Protein AF-A0A0U1D246-F1 (afdb_monomer_lite)

Structure (mmCIF, N/CA/C/O backbone):
data_AF-A0A0U1D246-F1
#
_entry.id   AF-A0A0U1D246-F1
#
loop_
_atom_site.group_PDB
_atom_site.id
_atom_site.type_symbol
_atom_site.label_atom_id
_atom_site.label_alt_id
_atom_site.label_comp_id
_atom_site.label_asym_id
_atom_site.label_entity_id
_atom_site.label_seq_id
_atom_site.pdbx_PDB_ins_code
_atom_site.Cartn_x
_atom_site.Cartn_y
_atom_site.Cartn_z
_atom_site.occupancy
_atom_site.B_iso_or_equiv
_atom_site.auth_seq_id
_atom_site.auth_comp_id
_atom_site.auth_asym_id
_atom_site.auth_atom_id
_atom_site.pdbx_PDB_model_num
ATOM 1 N N . MET A 1 1 ? -5.161 0.031 -25.376 1.00 47.56 1 MET A N 1
ATOM 2 C CA . MET A 1 1 ? -4.383 0.228 -24.133 1.00 47.56 1 MET A CA 1
ATOM 3 C C . MET A 1 1 ? -3.030 -0.434 -24.328 1.00 47.56 1 MET A C 1
ATOM 5 O O . MET A 1 1 ? -3.012 -1.456 -25.009 1.00 47.56 1 MET A O 1
ATOM 9 N N . PRO A 1 2 ? -1.916 0.142 -23.844 1.00 60.53 2 PRO A N 1
ATOM 10 C CA . PRO A 1 2 ? -0.628 -0.540 -23.912 1.00 60.53 2 PRO A CA 1
ATOM 11 C C . PRO A 1 2 ? -0.740 -1.903 -23.220 1.00 60.53 2 PRO A C 1
ATOM 13 O O . PRO A 1 2 ? -1.407 -2.027 -22.194 1.00 60.53 2 PRO A O 1
ATOM 16 N N . HIS A 1 3 ? -0.141 -2.925 -23.823 1.00 80.56 3 HIS A N 1
ATOM 17 C CA . HIS A 1 3 ? -0.066 -4.253 -23.231 1.00 80.56 3 HIS A CA 1
ATOM 18 C C . HIS A 1 3 ? 0.814 -4.174 -21.977 1.00 80.56 3 HIS A C 1
ATOM 20 O O . HIS A 1 3 ? 1.979 -3.790 -22.074 1.00 80.56 3 HIS A O 1
ATOM 26 N N . LEU A 1 4 ? 0.250 -4.492 -20.812 1.00 92.19 4 LEU A N 1
ATOM 27 C CA . LEU A 1 4 ? 0.991 -4.552 -19.554 1.00 92.19 4 LEU A CA 1
ATOM 28 C C . LEU A 1 4 ? 1.537 -5.967 -19.365 1.00 92.19 4 LEU A C 1
ATOM 30 O O . LEU A 1 4 ? 0.790 -6.940 -19.426 1.00 92.19 4 LEU A O 1
ATOM 34 N N . ASP A 1 5 ? 2.845 -6.065 -19.155 1.00 94.69 5 ASP A N 1
ATOM 35 C CA . ASP A 1 5 ? 3.538 -7.286 -18.764 1.00 94.69 5 ASP A CA 1
ATOM 36 C C . ASP A 1 5 ? 4.583 -6.986 -17.677 1.00 94.69 5 ASP A C 1
ATOM 38 O O . ASP A 1 5 ? 4.976 -5.836 -17.448 1.00 94.69 5 ASP A O 1
ATOM 42 N N . ALA A 1 6 ? 5.041 -8.029 -16.983 1.00 95.44 6 ALA A N 1
ATOM 43 C CA . ALA A 1 6 ? 5.970 -7.865 -15.871 1.00 95.44 6 ALA A CA 1
ATOM 44 C C . ALA A 1 6 ? 7.301 -7.215 -16.308 1.00 95.44 6 ALA A C 1
ATOM 46 O O . ALA A 1 6 ? 7.728 -6.267 -15.643 1.00 95.44 6 ALA A O 1
ATOM 47 N N . PRO A 1 7 ? 7.939 -7.618 -17.430 1.00 96.06 7 PRO A N 1
ATOM 48 C CA . PRO A 1 7 ? 9.158 -6.966 -17.904 1.00 96.06 7 PRO A CA 1
ATOM 49 C C . PRO A 1 7 ? 8.996 -5.464 -18.165 1.00 96.06 7 PRO A C 1
ATOM 51 O O . PRO A 1 7 ? 9.895 -4.696 -17.813 1.00 96.06 7 PRO A O 1
ATOM 54 N N . THR A 1 8 ? 7.869 -5.020 -18.735 1.00 96.62 8 THR A N 1
ATOM 55 C CA . THR A 1 8 ? 7.620 -3.593 -18.991 1.00 96.62 8 THR A CA 1
ATOM 56 C C . THR A 1 8 ? 7.448 -2.820 -17.690 1.00 96.62 8 THR A C 1
ATOM 58 O O . THR A 1 8 ? 8.070 -1.772 -17.532 1.00 96.62 8 THR A O 1
ATOM 61 N N . VAL A 1 9 ? 6.680 -3.342 -16.727 1.00 97.25 9 VAL A N 1
ATOM 62 C CA . VAL A 1 9 ? 6.491 -2.692 -15.415 1.00 97.25 9 VAL A CA 1
ATOM 63 C C . VAL A 1 9 ? 7.823 -2.564 -14.666 1.00 97.25 9 VAL A C 1
ATOM 65 O O . VAL A 1 9 ? 8.169 -1.479 -14.190 1.00 97.25 9 VAL A O 1
ATOM 68 N N . ILE A 1 10 ? 8.614 -3.643 -14.627 1.00 97.81 10 ILE A N 1
ATOM 69 C CA . ILE A 1 10 ? 9.949 -3.651 -14.011 1.00 97.81 10 ILE A CA 1
ATOM 70 C C . ILE A 1 10 ? 10.859 -2.634 -14.697 1.00 97.81 10 ILE A C 1
ATOM 72 O O . ILE A 1 10 ? 11.522 -1.851 -14.018 1.00 97.81 10 ILE A O 1
ATOM 76 N N . ARG A 1 11 ? 10.886 -2.614 -16.036 1.00 97.75 11 ARG A N 1
ATOM 77 C CA . ARG A 1 11 ? 11.708 -1.677 -16.809 1.00 97.75 11 ARG A CA 1
ATOM 78 C C . ARG A 1 11 ? 11.348 -0.228 -16.503 1.00 97.75 11 ARG A C 1
ATOM 80 O O . ARG A 1 11 ? 12.252 0.555 -16.225 1.00 97.75 11 ARG A O 1
ATOM 87 N N . THR A 1 12 ? 10.061 0.111 -16.505 1.00 97.12 12 THR A N 1
ATOM 88 C CA . THR A 1 12 ? 9.581 1.460 -16.180 1.00 97.12 12 THR A CA 1
ATOM 89 C C . THR A 1 12 ? 10.110 1.907 -14.824 1.00 97.12 12 THR A C 1
ATOM 91 O O . THR A 1 12 ? 10.714 2.977 -14.719 1.00 97.12 12 THR A O 1
ATOM 94 N N . LYS A 1 13 ? 9.966 1.064 -13.793 1.00 97.81 13 LYS A N 1
ATOM 95 C CA . LYS A 1 13 ? 10.425 1.440 -12.458 1.00 97.81 13 LYS A CA 1
ATOM 96 C C . LYS A 1 13 ? 11.945 1.486 -12.351 1.00 97.81 13 LYS A C 1
ATOM 98 O O . LYS A 1 13 ? 12.482 2.421 -11.767 1.00 97.81 13 LYS A O 1
ATOM 103 N N . ARG A 1 14 ? 12.647 0.525 -12.957 1.00 97.88 14 ARG A N 1
ATOM 104 C CA . ARG A 1 14 ? 14.118 0.467 -13.016 1.00 97.88 14 ARG A CA 1
ATOM 105 C C . ARG A 1 14 ? 14.711 1.725 -13.647 1.00 97.88 14 ARG A C 1
ATOM 107 O O . ARG A 1 14 ? 15.712 2.238 -13.148 1.00 97.88 14 ARG A O 1
ATOM 114 N N . ASP A 1 15 ? 14.084 2.229 -14.705 1.00 97.81 15 ASP A N 1
ATOM 115 C CA . ASP A 1 15 ? 14.527 3.422 -15.431 1.00 97.81 15 ASP A CA 1
ATOM 116 C C . ASP A 1 15 ? 14.164 4.726 -14.673 1.00 97.81 15 ASP A C 1
ATOM 118 O O . ASP A 1 15 ? 14.541 5.817 -15.092 1.00 97.81 15 ASP A O 1
ATOM 122 N N . GLY A 1 16 ? 13.512 4.622 -13.505 1.00 96.50 16 GLY A N 1
ATOM 123 C CA . GLY A 1 16 ? 13.196 5.739 -12.607 1.00 96.50 16 GLY A CA 1
ATOM 124 C C . GLY A 1 16 ? 11.875 6.443 -12.914 1.00 96.50 16 GLY A C 1
ATOM 125 O O . GLY A 1 16 ? 11.594 7.482 -12.320 1.00 96.50 16 GLY A O 1
ATOM 126 N N . ALA A 1 17 ? 11.065 5.898 -13.822 1.00 97.38 17 ALA A N 1
ATOM 127 C CA . ALA A 1 17 ? 9.758 6.449 -14.142 1.00 97.38 17 ALA A CA 1
ATOM 128 C C . ALA A 1 17 ? 8.698 6.057 -13.097 1.00 97.38 17 ALA A C 1
ATOM 130 O O . ALA A 1 17 ? 8.823 5.063 -12.373 1.00 97.38 17 ALA A O 1
ATOM 131 N N . VAL A 1 18 ? 7.642 6.868 -13.033 1.00 97.06 18 VAL A N 1
ATOM 132 C CA . VAL A 1 18 ? 6.475 6.655 -12.170 1.00 97.06 18 VAL A CA 1
ATOM 133 C C . VAL A 1 18 ? 5.598 5.555 -12.767 1.00 97.06 18 VAL A C 1
ATOM 135 O O . VAL A 1 18 ? 5.302 5.576 -13.964 1.00 97.06 18 VAL A O 1
ATOM 138 N N . LEU A 1 19 ? 5.169 4.602 -11.942 1.00 97.31 19 LEU A N 1
ATOM 139 C CA . LEU A 1 19 ? 4.200 3.589 -12.345 1.00 97.31 19 LEU A CA 1
ATOM 140 C C . LEU A 1 19 ? 2.801 4.204 -12.438 1.00 97.31 19 LEU A C 1
ATOM 142 O O . LEU A 1 19 ? 2.342 4.874 -11.518 1.00 97.31 19 LEU A O 1
ATOM 146 N N . SER A 1 20 ? 2.109 3.952 -13.548 1.00 96.94 20 SER A N 1
ATOM 147 C CA . SER A 1 20 ? 0.697 4.316 -13.688 1.00 96.94 20 SER A CA 1
ATOM 148 C C . SER A 1 20 ? -0.191 3.437 -12.808 1.00 96.94 20 SER A C 1
ATOM 150 O O . SER A 1 20 ? 0.116 2.256 -12.643 1.00 96.94 20 SER A O 1
ATOM 152 N N . ASP A 1 21 ? -1.349 3.947 -12.391 1.00 97.38 21 ASP A N 1
ATOM 153 C CA . ASP A 1 21 ? -2.323 3.191 -11.592 1.00 97.38 21 ASP A CA 1
ATOM 154 C C . ASP A 1 21 ? -2.688 1.836 -12.213 1.00 97.38 21 ASP A C 1
ATOM 156 O O . ASP A 1 21 ? -2.630 0.813 -11.540 1.00 97.38 21 ASP A O 1
ATOM 160 N N . ALA A 1 22 ? -2.926 1.799 -13.528 1.00 96.88 22 ALA A N 1
ATOM 161 C CA . ALA A 1 22 ? -3.226 0.559 -14.247 1.00 96.88 22 ALA A CA 1
ATOM 162 C C . ALA A 1 22 ? -2.084 -0.475 -14.188 1.00 96.88 22 ALA A C 1
ATOM 164 O O . ALA A 1 22 ? -2.341 -1.674 -14.184 1.00 96.88 22 ALA A O 1
ATOM 165 N N . ALA A 1 23 ? -0.826 -0.025 -14.137 1.00 97.19 23 ALA A N 1
ATOM 166 C CA . ALA A 1 23 ? 0.336 -0.908 -14.027 1.00 97.19 23 ALA A CA 1
ATOM 167 C C . ALA A 1 23 ? 0.470 -1.488 -12.614 1.00 97.19 23 ALA A C 1
ATOM 169 O O . ALA A 1 23 ? 0.821 -2.656 -12.467 1.00 97.19 23 ALA A O 1
ATOM 170 N N . ILE A 1 24 ? 0.169 -0.676 -11.595 1.00 97.88 24 ILE A N 1
ATOM 171 C CA . ILE A 1 24 ? 0.130 -1.103 -10.192 1.00 97.88 24 ILE A CA 1
ATOM 172 C C . ILE A 1 24 ? -0.985 -2.134 -9.994 1.00 97.88 24 ILE A C 1
ATOM 174 O O . ILE A 1 24 ? -0.738 -3.207 -9.452 1.00 97.88 24 ILE A O 1
ATOM 178 N N . ASP A 1 25 ? -2.183 -1.846 -10.495 1.00 97.31 25 ASP A N 1
ATOM 179 C CA . ASP A 1 25 ? -3.325 -2.754 -10.387 1.00 97.31 25 ASP A CA 1
ATOM 180 C C . ASP A 1 25 ? -3.041 -4.081 -11.077 1.00 97.31 25 ASP A C 1
ATOM 182 O O . ASP A 1 25 ? -3.219 -5.140 -10.482 1.00 97.31 25 ASP A O 1
ATOM 186 N N . TRP A 1 26 ? -2.517 -4.017 -12.302 1.00 97.19 26 TRP A N 1
ATOM 187 C CA . TRP A 1 26 ? -2.172 -5.200 -13.077 1.00 97.19 26 TRP A CA 1
ATOM 188 C C . TRP A 1 26 ? -1.112 -6.067 -12.390 1.00 97.19 26 TRP A C 1
ATOM 190 O O . TRP A 1 26 ? -1.248 -7.288 -12.383 1.00 97.19 26 TRP A O 1
ATOM 200 N N . VAL A 1 27 ? -0.056 -5.474 -11.814 1.00 97.69 27 VAL A N 1
ATOM 201 C CA . VAL A 1 27 ? 1.023 -6.271 -11.209 1.00 97.69 27 VAL A CA 1
ATOM 202 C C . VAL A 1 27 ? 0.604 -6.892 -9.882 1.00 97.69 27 VAL A C 1
ATOM 204 O O . VAL A 1 27 ? 0.946 -8.045 -9.633 1.00 97.69 27 VAL A O 1
ATOM 207 N N . ILE A 1 28 ? -0.164 -6.173 -9.055 1.00 97.75 28 ILE A N 1
ATOM 208 C CA . ILE A 1 28 ? -0.668 -6.706 -7.784 1.00 97.75 28 ILE A CA 1
ATOM 209 C C . ILE A 1 28 ? -1.661 -7.835 -8.043 1.00 97.75 28 ILE A C 1
ATOM 211 O O . ILE A 1 28 ? -1.473 -8.930 -7.521 1.00 97.75 28 ILE A O 1
ATOM 215 N N . ASP A 1 29 ? -2.654 -7.608 -8.904 1.00 96.50 29 ASP A N 1
ATOM 216 C CA . ASP A 1 29 ? -3.617 -8.631 -9.316 1.00 96.50 29 ASP A CA 1
ATOM 217 C C . ASP A 1 29 ? -2.926 -9.829 -9.989 1.00 96.50 29 ASP A C 1
ATOM 219 O O . ASP A 1 29 ? -3.227 -10.989 -9.704 1.00 96.50 29 ASP A O 1
ATOM 223 N N . GLY A 1 30 ? -1.955 -9.568 -10.865 1.00 96.12 30 GLY A N 1
ATOM 224 C CA . GLY A 1 30 ? -1.172 -10.606 -11.519 1.00 96.12 30 GLY A CA 1
ATOM 225 C C . GLY A 1 30 ? -0.371 -11.451 -10.530 1.00 96.12 30 GLY A C 1
ATOM 226 O O . GLY A 1 30 ? -0.320 -12.670 -10.681 1.00 96.12 30 GLY A O 1
ATOM 227 N N . TYR A 1 31 ? 0.219 -10.837 -9.507 1.00 97.31 31 TYR A N 1
ATOM 228 C CA . TYR A 1 31 ? 0.990 -11.546 -8.490 1.00 97.31 31 TYR A CA 1
ATOM 229 C C . TYR A 1 31 ? 0.096 -12.366 -7.553 1.00 97.31 31 TYR A C 1
ATOM 231 O O . TYR A 1 31 ? 0.363 -13.546 -7.339 1.00 97.31 31 TYR A O 1
ATOM 239 N N . THR A 1 32 ? -1.016 -11.807 -7.064 1.00 96.38 32 THR A N 1
ATOM 240 C CA . THR A 1 32 ? -1.925 -12.536 -6.158 1.00 96.38 32 THR A CA 1
ATOM 241 C C . THR A 1 32 ? -2.629 -13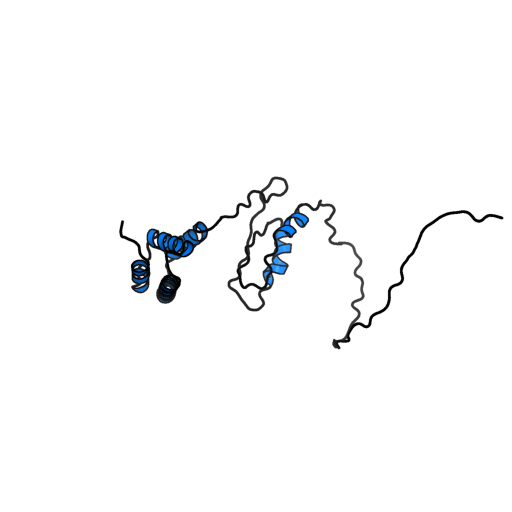.719 -6.820 1.00 96.38 32 THR A C 1
ATOM 243 O O . THR A 1 32 ? -2.986 -14.675 -6.136 1.00 96.38 32 THR A O 1
ATOM 246 N N . HIS A 1 33 ? -2.771 -13.705 -8.148 1.00 95.38 33 HIS A N 1
ATOM 247 C CA . HIS A 1 33 ? -3.326 -14.816 -8.926 1.00 95.38 33 HIS A CA 1
ATOM 248 C C . HIS A 1 33 ? -2.264 -15.709 -9.594 1.00 95.38 33 HIS A C 1
ATOM 250 O O . HIS A 1 33 ? -2.608 -16.516 -10.460 1.00 95.38 33 HIS A O 1
ATOM 256 N N . GLY A 1 34 ? -0.980 -15.563 -9.247 1.00 94.31 34 GLY A N 1
ATOM 257 C CA . GLY A 1 34 ? 0.104 -16.421 -9.747 1.00 94.31 34 GLY A CA 1
ATOM 258 C C . GLY A 1 34 ? 0.453 -16.253 -11.234 1.00 94.31 34 GLY A C 1
ATOM 259 O O . GLY A 1 34 ? 1.077 -17.134 -11.820 1.00 94.31 34 GLY A O 1
ATOM 260 N N . ARG A 1 35 ? 0.049 -15.146 -11.871 1.00 95.50 35 ARG A N 1
ATOM 261 C CA . ARG A 1 35 ? 0.430 -14.792 -13.255 1.00 95.50 35 ARG A CA 1
ATOM 262 C C . ARG A 1 35 ? 1.792 -14.101 -13.338 1.00 95.50 35 ARG A C 1
ATOM 264 O O . ARG A 1 35 ? 2.436 -14.161 -14.382 1.00 95.50 35 ARG A O 1
ATOM 271 N N . VAL A 1 36 ? 2.210 -13.428 -12.268 1.00 96.62 36 VAL A N 1
ATOM 272 C CA . VAL A 1 36 ? 3.543 -12.825 -12.129 1.00 96.62 36 VAL A CA 1
ATOM 273 C C . VAL A 1 36 ? 4.381 -13.745 -11.253 1.00 96.62 36 VAL A C 1
ATOM 275 O O . VAL A 1 36 ? 3.959 -14.088 -10.154 1.00 96.62 36 VAL A O 1
ATOM 278 N N . ALA A 1 37 ? 5.552 -14.149 -11.743 1.00 96.94 37 ALA A N 1
ATOM 279 C CA . ALA A 1 37 ? 6.437 -15.054 -11.015 1.00 96.94 37 ALA A CA 1
ATOM 280 C C . ALA A 1 37 ? 7.174 -14.342 -9.864 1.00 96.94 37 ALA A C 1
ATOM 282 O O . ALA A 1 37 ? 7.428 -13.133 -9.932 1.00 96.94 37 ALA A O 1
ATOM 283 N N . ASP A 1 38 ? 7.579 -15.095 -8.839 1.00 97.38 38 ASP A N 1
ATOM 284 C CA . ASP A 1 38 ? 8.270 -14.568 -7.654 1.00 97.38 38 ASP A CA 1
ATOM 285 C C . ASP A 1 38 ? 9.566 -13.830 -8.018 1.00 97.38 38 ASP A C 1
ATOM 287 O O . ASP A 1 38 ? 9.892 -12.795 -7.431 1.00 97.38 38 ASP A O 1
ATOM 291 N N . GLU A 1 39 ? 10.292 -14.302 -9.035 1.00 97.75 39 GLU A N 1
ATOM 292 C CA . GLU A 1 39 ? 11.523 -13.671 -9.515 1.00 97.75 39 GLU A CA 1
ATOM 293 C C . GLU A 1 39 ? 11.243 -12.305 -10.155 1.00 97.75 39 GLU A C 1
ATOM 295 O O . GLU A 1 39 ? 12.007 -11.354 -9.974 1.00 97.75 39 GLU A O 1
ATOM 300 N N . GLN A 1 40 ? 10.125 -12.182 -10.876 1.00 97.88 40 GLN A N 1
ATOM 301 C CA . GLN A 1 40 ? 9.702 -10.926 -11.496 1.00 97.88 40 GLN A CA 1
ATOM 302 C C . GLN A 1 40 ? 9.248 -9.921 -10.438 1.00 97.88 40 GLN A C 1
ATOM 304 O O . GLN A 1 40 ? 9.648 -8.755 -10.482 1.00 97.88 40 GLN A O 1
ATOM 309 N N . MET A 1 41 ? 8.469 -10.376 -9.454 1.00 97.88 41 MET A N 1
ATOM 310 C CA . MET A 1 41 ? 8.048 -9.528 -8.343 1.00 97.88 41 MET A CA 1
ATOM 311 C C . MET A 1 41 ? 9.253 -9.067 -7.513 1.00 97.88 41 MET A C 1
ATOM 313 O O . MET A 1 41 ? 9.376 -7.885 -7.196 1.00 97.88 41 MET A O 1
ATOM 317 N N . SER A 1 42 ? 10.208 -9.961 -7.249 1.00 97.94 42 SER A N 1
ATOM 318 C CA . SER A 1 42 ? 11.461 -9.632 -6.559 1.00 97.94 42 SER A CA 1
ATOM 319 C C . SER A 1 42 ? 12.282 -8.587 -7.322 1.00 97.94 42 SER A C 1
ATOM 321 O O . SER A 1 42 ? 12.792 -7.636 -6.724 1.00 97.94 42 SER A O 1
ATOM 323 N N . ALA A 1 43 ? 12.373 -8.707 -8.651 1.00 98.25 43 ALA A N 1
ATOM 324 C CA . ALA A 1 43 ? 13.049 -7.720 -9.491 1.00 98.25 43 ALA A CA 1
ATOM 325 C C . ALA A 1 43 ? 12.357 -6.344 -9.448 1.00 98.25 43 ALA A C 1
ATOM 327 O O . ALA A 1 43 ? 13.037 -5.317 -9.364 1.00 98.25 43 ALA A O 1
ATOM 328 N N . LEU A 1 44 ? 11.019 -6.308 -9.451 1.00 98.25 44 LEU A N 1
ATOM 329 C CA . LEU A 1 44 ? 10.255 -5.069 -9.294 1.00 98.25 44 LEU A CA 1
ATOM 330 C C . LEU A 1 44 ? 10.496 -4.430 -7.920 1.00 98.25 44 LEU A C 1
ATOM 332 O O . LEU A 1 44 ? 10.757 -3.230 -7.843 1.00 98.25 44 LEU A O 1
ATOM 336 N N . LEU A 1 45 ? 10.457 -5.220 -6.845 1.00 98.25 45 LEU A N 1
ATOM 337 C CA . LEU A 1 45 ? 10.707 -4.738 -5.485 1.00 98.25 45 LEU A CA 1
ATOM 338 C C . LEU A 1 45 ? 12.122 -4.170 -5.333 1.00 98.25 45 LEU A C 1
ATOM 340 O O . LEU A 1 45 ? 12.294 -3.127 -4.706 1.00 98.25 45 LEU A O 1
ATOM 344 N N . MET A 1 46 ? 13.125 -4.788 -5.962 1.00 98.56 46 MET A N 1
ATOM 345 C CA . MET A 1 46 ? 14.482 -4.237 -6.000 1.00 98.56 46 MET A CA 1
ATOM 346 C C . MET A 1 46 ? 14.537 -2.901 -6.760 1.00 98.56 46 MET A C 1
ATOM 348 O O . MET A 1 46 ? 15.179 -1.954 -6.306 1.00 98.56 46 MET A O 1
ATOM 352 N N . ALA A 1 47 ? 13.832 -2.778 -7.889 1.00 98.19 47 ALA A N 1
ATOM 353 C CA . ALA A 1 47 ? 13.736 -1.508 -8.611 1.00 98.19 47 ALA A CA 1
ATOM 354 C C . ALA A 1 47 ? 13.055 -0.413 -7.766 1.00 98.19 47 ALA A C 1
ATOM 356 O O . ALA A 1 47 ? 13.543 0.716 -7.718 1.00 98.19 47 ALA A O 1
ATOM 357 N N . ILE A 1 48 ? 11.976 -0.753 -7.052 1.00 98.19 48 ILE A N 1
ATOM 358 C CA . ILE A 1 48 ? 11.288 0.134 -6.102 1.00 98.19 48 ILE A CA 1
ATOM 359 C C . ILE A 1 48 ? 12.221 0.546 -4.962 1.00 98.19 48 ILE A C 1
ATOM 361 O O . ILE A 1 48 ? 12.270 1.722 -4.619 1.00 98.19 48 ILE A O 1
ATOM 365 N N . PHE A 1 49 ? 12.993 -0.384 -4.403 1.00 98.06 49 PHE A N 1
ATOM 366 C CA . PHE A 1 49 ? 13.954 -0.091 -3.343 1.00 98.06 49 PHE A CA 1
ATOM 367 C C . PHE A 1 49 ? 15.008 0.933 -3.793 1.00 98.06 49 PHE A C 1
ATOM 369 O O . PHE A 1 49 ? 15.294 1.886 -3.074 1.00 98.06 49 PHE A O 1
ATOM 376 N N . LEU A 1 50 ? 15.550 0.773 -5.005 1.00 97.94 50 LEU A N 1
ATOM 377 C CA . LEU A 1 50 ? 16.607 1.644 -5.529 1.00 97.94 50 LEU A CA 1
ATOM 378 C C . LEU A 1 50 ? 16.103 3.005 -6.032 1.00 97.94 50 LEU A C 1
ATOM 380 O O . LEU A 1 50 ? 16.870 3.967 -6.038 1.00 97.94 50 LEU A O 1
ATOM 384 N N . LYS A 1 51 ? 14.855 3.094 -6.509 1.00 98.00 51 LYS A N 1
ATOM 385 C CA . LYS A 1 51 ? 14.292 4.321 -7.108 1.00 98.00 51 LYS A CA 1
ATOM 386 C C . LYS A 1 51 ? 13.261 5.030 -6.231 1.00 98.00 51 LYS A C 1
ATOM 388 O O . LYS A 1 51 ? 12.928 6.179 -6.505 1.00 98.00 51 LYS A O 1
ATOM 393 N N . GLY A 1 52 ? 12.777 4.372 -5.183 1.00 97.12 52 GLY A N 1
ATOM 394 C CA . GLY A 1 52 ? 11.691 4.849 -4.335 1.00 97.12 52 GLY A CA 1
ATOM 395 C C . GLY A 1 52 ? 10.332 4.840 -5.038 1.00 97.12 52 GLY A C 1
ATOM 396 O O . GLY A 1 52 ? 10.202 4.473 -6.205 1.00 97.12 52 GLY A O 1
ATOM 397 N N . MET A 1 53 ? 9.297 5.269 -4.320 1.00 97.56 53 MET A N 1
ATOM 398 C CA . MET A 1 53 ? 7.959 5.525 -4.858 1.00 97.56 53 MET A CA 1
ATOM 399 C C . MET A 1 53 ? 7.456 6.880 -4.376 1.00 97.56 53 MET A C 1
ATOM 401 O O . MET A 1 53 ? 7.718 7.280 -3.242 1.00 97.56 53 MET A O 1
ATOM 405 N N . GLY A 1 54 ? 6.725 7.578 -5.240 1.00 97.06 54 GLY A N 1
ATOM 406 C CA . GLY A 1 54 ? 6.019 8.795 -4.866 1.00 97.06 54 GLY A CA 1
ATOM 407 C C . GLY A 1 54 ? 4.774 8.508 -4.013 1.00 97.06 54 GLY A C 1
ATOM 408 O O . GLY A 1 54 ? 4.270 7.383 -4.006 1.00 97.06 54 GLY A O 1
ATOM 409 N N . PRO A 1 55 ? 4.206 9.525 -3.337 1.00 96.88 55 PRO A N 1
ATOM 410 C CA . PRO A 1 55 ? 3.007 9.359 -2.509 1.00 96.88 55 PRO A CA 1
ATOM 411 C C . PRO A 1 55 ? 1.797 8.790 -3.266 1.00 96.88 55 PRO A C 1
ATOM 413 O O . PRO A 1 55 ? 1.045 7.992 -2.707 1.00 96.88 55 PRO A O 1
ATOM 416 N N . GLY A 1 56 ? 1.623 9.163 -4.541 1.00 97.06 56 GLY A N 1
ATOM 417 C CA . GLY A 1 56 ? 0.557 8.630 -5.398 1.00 97.06 56 GLY A CA 1
ATOM 418 C C . GLY A 1 56 ? 0.724 7.135 -5.675 1.00 97.06 56 GLY A C 1
ATOM 419 O O . GLY A 1 56 ? -0.214 6.370 -5.469 1.00 97.06 56 GLY A O 1
ATOM 420 N N . GLU A 1 57 ? 1.942 6.710 -6.029 1.00 97.81 57 GLU A N 1
ATOM 421 C CA . GLU A 1 57 ? 2.273 5.294 -6.233 1.00 97.81 57 GLU A CA 1
ATOM 422 C C . GLU A 1 57 ? 2.042 4.486 -4.952 1.00 97.81 57 GLU A C 1
ATOM 424 O O . GLU A 1 57 ? 1.389 3.452 -5.000 1.00 97.81 57 GLU A O 1
ATOM 429 N N . ILE A 1 58 ? 2.505 4.979 -3.795 1.00 97.88 58 ILE A N 1
ATOM 430 C CA . ILE A 1 58 ? 2.315 4.313 -2.493 1.00 97.88 58 ILE A CA 1
ATOM 431 C C . ILE A 1 58 ? 0.826 4.165 -2.164 1.00 97.88 58 ILE A C 1
ATOM 433 O O . ILE A 1 58 ? 0.390 3.098 -1.728 1.00 97.88 58 ILE A O 1
ATOM 437 N N . THR A 1 59 ? 0.042 5.223 -2.384 1.00 97.81 59 THR A N 1
ATOM 438 C CA . THR A 1 59 ? -1.401 5.219 -2.108 1.00 97.81 59 THR A CA 1
ATOM 439 C C . THR A 1 59 ? -2.111 4.194 -2.984 1.00 97.81 59 THR A C 1
ATOM 441 O O . THR A 1 59 ? -2.862 3.365 -2.467 1.00 97.81 59 THR A O 1
ATOM 444 N N . ARG A 1 60 ? -1.839 4.197 -4.296 1.00 97.88 60 ARG A N 1
ATOM 445 C CA . ARG A 1 60 ? -2.453 3.244 -5.225 1.00 97.88 60 ARG A CA 1
ATOM 446 C C . ARG A 1 60 ? -1.996 1.814 -4.956 1.00 97.88 60 ARG A C 1
ATOM 448 O O . ARG A 1 60 ? -2.832 0.921 -4.925 1.00 97.88 60 ARG A O 1
ATOM 455 N N . TRP A 1 61 ? -0.709 1.603 -4.693 1.00 98.19 61 TRP A N 1
ATOM 456 C CA . TRP A 1 61 ? -0.149 0.294 -4.351 1.00 98.19 61 TRP A CA 1
ATOM 457 C C . TRP A 1 61 ? -0.815 -0.292 -3.108 1.00 98.19 61 TRP A C 1
ATOM 459 O O . TRP A 1 61 ? -1.249 -1.441 -3.113 1.00 98.19 61 TRP A O 1
ATOM 469 N N . THR A 1 62 ? -0.972 0.522 -2.064 1.00 97.06 62 THR A N 1
ATOM 470 C CA . THR A 1 62 ? -1.653 0.110 -0.831 1.00 97.06 62 THR A CA 1
ATOM 471 C C . THR A 1 62 ? -3.122 -0.221 -1.092 1.00 97.06 62 THR A C 1
ATOM 473 O O . THR A 1 62 ? -3.609 -1.240 -0.612 1.00 97.06 62 THR A O 1
ATOM 476 N N . ALA A 1 63 ? -3.825 0.599 -1.880 1.00 97.12 63 ALA A N 1
ATOM 477 C CA . ALA A 1 63 ? -5.214 0.332 -2.249 1.00 97.12 63 ALA A CA 1
ATOM 478 C C . ALA A 1 63 ? -5.356 -0.984 -3.033 1.00 97.12 63 ALA A C 1
ATOM 480 O O . ALA A 1 63 ? -6.186 -1.811 -2.674 1.00 97.12 63 ALA A O 1
ATOM 481 N N . ALA A 1 64 ? -4.498 -1.223 -4.028 1.00 97.31 64 ALA A N 1
ATOM 482 C CA . ALA A 1 64 ? -4.493 -2.463 -4.801 1.00 97.31 64 ALA A CA 1
ATOM 483 C C . ALA A 1 64 ? -4.229 -3.698 -3.918 1.00 97.31 64 ALA A C 1
ATOM 485 O O . ALA A 1 64 ? -4.884 -4.725 -4.081 1.00 97.31 64 ALA A O 1
ATOM 486 N N . MET A 1 65 ? -3.324 -3.598 -2.936 1.00 95.94 65 MET A N 1
ATOM 487 C CA . MET A 1 65 ? -3.102 -4.664 -1.950 1.00 95.94 65 MET A CA 1
ATOM 488 C C . MET A 1 65 ? -4.349 -4.933 -1.098 1.00 95.94 65 MET A C 1
ATOM 490 O O . MET A 1 65 ? -4.709 -6.094 -0.917 1.00 95.94 65 MET A O 1
ATOM 494 N N . VAL A 1 66 ? -5.026 -3.889 -0.605 1.00 93.88 66 VAL A N 1
ATOM 495 C CA . VAL A 1 66 ? -6.290 -4.030 0.144 1.00 93.88 66 VAL A CA 1
ATOM 496 C C . VAL A 1 66 ? -7.386 -4.668 -0.716 1.00 93.88 66 VAL A C 1
ATOM 498 O O . VAL A 1 66 ? -8.152 -5.487 -0.214 1.00 93.88 66 VAL A O 1
ATOM 501 N N . ASP A 1 67 ? -7.457 -4.312 -1.997 1.00 94.00 67 ASP A N 1
ATOM 502 C CA . ASP A 1 67 ? -8.476 -4.797 -2.938 1.00 94.00 67 ASP A CA 1
ATOM 503 C C . ASP A 1 67 ? -8.226 -6.236 -3.408 1.00 94.00 67 ASP A C 1
ATOM 505 O O . ASP A 1 67 ? -9.147 -6.901 -3.876 1.00 94.00 67 ASP A O 1
ATOM 509 N N . SER A 1 68 ? -6.995 -6.730 -3.269 1.00 93.00 68 SER A N 1
ATOM 510 C CA . SER A 1 68 ? -6.606 -8.079 -3.695 1.00 93.00 68 SER A CA 1
ATOM 511 C C . SER A 1 68 ? -7.101 -9.211 -2.786 1.00 93.00 68 SER A C 1
ATOM 513 O O . SER A 1 68 ? -6.953 -10.381 -3.138 1.00 93.00 68 SER A O 1
ATOM 515 N N . GLY A 1 69 ? -7.669 -8.883 -1.622 1.00 89.19 69 GLY A N 1
ATOM 516 C CA . GLY A 1 69 ? -8.139 -9.849 -0.633 1.00 89.19 69 GLY A CA 1
ATOM 517 C C . GLY A 1 69 ? -9.554 -9.566 -0.130 1.00 89.19 69 GLY A C 1
ATOM 518 O O . GLY A 1 69 ? -10.254 -8.670 -0.599 1.00 89.19 69 GLY A O 1
ATOM 519 N N . GLU A 1 70 ? -9.984 -10.351 0.856 1.00 88.69 70 GLU A N 1
ATOM 520 C CA . GLU A 1 70 ? -11.266 -10.140 1.527 1.00 88.69 70 GLU A CA 1
ATOM 521 C C . GLU A 1 70 ? -11.190 -8.955 2.498 1.00 88.69 70 GLU A C 1
ATOM 523 O O . GLU A 1 70 ? -10.192 -8.749 3.195 1.00 88.69 70 GLU A O 1
ATOM 528 N N . ARG A 1 71 ? -12.277 -8.184 2.574 1.00 88.31 71 ARG A N 1
ATOM 529 C CA . ARG A 1 71 ? -12.430 -7.099 3.543 1.00 88.31 71 ARG A CA 1
ATOM 530 C C . ARG A 1 71 ? -13.314 -7.559 4.690 1.00 88.31 71 ARG A C 1
ATOM 532 O O . ARG A 1 71 ? -14.452 -7.961 4.472 1.00 88.31 71 ARG A O 1
ATOM 539 N N . PHE A 1 72 ? -12.805 -7.436 5.909 1.00 86.69 72 PHE A N 1
ATOM 540 C CA . PHE A 1 72 ? -13.605 -7.693 7.099 1.00 86.69 72 PHE A CA 1
ATOM 541 C C . PHE A 1 72 ? -14.652 -6.594 7.300 1.00 86.69 72 PHE A C 1
ATOM 543 O O . PHE A 1 72 ? -14.331 -5.404 7.280 1.00 86.69 72 PHE A O 1
ATOM 550 N N . ASP A 1 73 ? -15.896 -7.009 7.526 1.00 86.38 73 ASP A N 1
ATOM 551 C CA . ASP A 1 73 ? -16.983 -6.144 7.971 1.00 86.38 73 ASP A CA 1
ATOM 552 C C . ASP A 1 73 ? -17.144 -6.279 9.492 1.00 86.38 73 ASP A C 1
ATOM 554 O O . ASP A 1 73 ? -17.273 -7.381 10.019 1.00 86.38 73 ASP A O 1
ATOM 558 N N . PHE A 1 74 ? -17.113 -5.145 10.189 1.00 88.19 74 PHE A N 1
ATOM 559 C CA . PHE A 1 74 ? -17.234 -5.049 11.646 1.00 88.19 74 PHE A CA 1
ATOM 560 C C . PHE A 1 74 ? -18.472 -4.249 12.075 1.00 88.19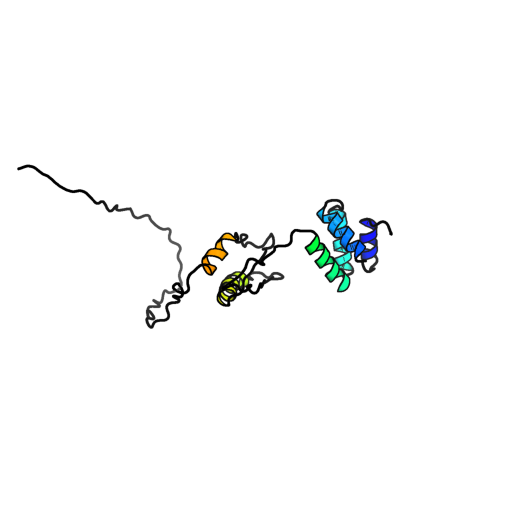 74 PHE A C 1
ATOM 562 O O . PHE A 1 74 ? -18.536 -3.730 13.192 1.00 88.19 74 PHE A O 1
ATOM 569 N N . THR A 1 75 ? -19.454 -4.083 11.186 1.00 87.69 75 THR A N 1
ATOM 570 C CA . THR A 1 75 ? -20.695 -3.337 11.465 1.00 87.69 75 THR A CA 1
ATOM 571 C C . THR A 1 75 ? -21.537 -3.941 12.596 1.00 87.69 75 THR A C 1
ATOM 573 O O . THR A 1 75 ? -22.340 -3.230 13.219 1.00 87.69 75 THR A O 1
ATOM 576 N N . ASP A 1 76 ? -21.324 -5.223 12.900 1.00 87.25 76 ASP A N 1
ATOM 577 C CA . ASP A 1 76 ? -21.940 -5.977 13.991 1.00 87.25 76 ASP A CA 1
ATOM 578 C C . ASP A 1 76 ? -21.333 -5.665 15.373 1.00 87.25 76 ASP A C 1
ATOM 580 O O . ASP A 1 76 ? -21.973 -5.914 16.399 1.00 87.25 76 ASP A O 1
ATOM 584 N N . LEU A 1 77 ? -20.145 -5.050 15.428 1.00 85.50 77 LEU A N 1
ATOM 585 C CA . LEU A 1 77 ? -19.497 -4.641 16.672 1.00 85.50 77 LEU A CA 1
ATOM 586 C C . LEU A 1 77 ? -20.186 -3.407 17.261 1.00 85.50 77 LEU A C 1
ATOM 588 O O . LEU A 1 77 ? -19.865 -2.254 16.956 1.00 85.50 77 LEU A O 1
ATOM 592 N N . ARG A 1 78 ? -21.161 -3.663 18.135 1.00 87.56 78 ARG A N 1
ATOM 593 C CA . ARG A 1 78 ? -22.015 -2.638 18.741 1.00 87.56 78 ARG A CA 1
ATOM 594 C C . ARG A 1 78 ? -22.150 -2.828 20.246 1.00 87.56 78 ARG A C 1
ATOM 596 O O . ARG A 1 78 ? -22.121 -3.943 20.755 1.00 87.56 78 ARG A O 1
ATOM 603 N N . ARG A 1 79 ? -22.381 -1.725 20.954 1.00 81.88 79 ARG A N 1
ATOM 604 C CA . ARG A 1 79 ? -22.740 -1.695 22.375 1.00 81.88 79 ARG A CA 1
ATOM 605 C C . ARG A 1 79 ? -23.902 -0.735 22.576 1.00 81.88 79 ARG A C 1
ATOM 607 O O . ARG A 1 79 ? -23.859 0.391 22.087 1.00 81.88 79 ARG A O 1
ATOM 614 N N . ASP A 1 80 ? -24.952 -1.197 23.253 1.00 86.62 80 ASP A N 1
ATOM 615 C CA . ASP A 1 80 ? -26.173 -0.417 23.509 1.00 86.62 80 ASP A CA 1
ATOM 616 C C . ASP A 1 80 ? -26.767 0.202 22.225 1.00 86.62 80 ASP A C 1
ATOM 618 O O . ASP A 1 80 ? -27.173 1.363 22.181 1.00 86.62 80 ASP A O 1
ATOM 622 N N . GLY A 1 81 ? -26.747 -0.565 21.128 1.00 86.56 81 GLY A N 1
ATOM 623 C CA . GLY A 1 81 ? -27.243 -0.132 19.819 1.00 86.56 81 GLY A CA 1
ATOM 624 C C . GLY A 1 81 ? -26.321 0.821 19.047 1.00 86.56 81 GLY A C 1
ATOM 625 O O . GLY A 1 81 ? -26.635 1.143 17.900 1.00 86.56 81 GLY A O 1
ATOM 626 N N . LYS A 1 82 ? -25.171 1.234 19.598 1.00 87.25 82 LYS A N 1
ATOM 627 C CA . LYS A 1 82 ? -24.200 2.131 18.945 1.00 87.25 82 LYS A CA 1
ATOM 628 C C . LYS A 1 82 ? -22.984 1.360 18.413 1.00 87.25 82 LYS A C 1
ATOM 630 O O . LYS A 1 82 ? -22.537 0.441 19.098 1.00 87.25 82 LYS A O 1
ATOM 635 N N . PRO A 1 83 ? -22.432 1.712 17.235 1.00 88.69 83 PRO A N 1
ATOM 636 C CA . PRO A 1 83 ? -21.188 1.117 16.750 1.00 88.69 83 PRO A CA 1
ATOM 637 C C . PRO A 1 83 ? -20.038 1.391 17.720 1.00 88.69 83 PRO A C 1
ATOM 639 O O . PRO A 1 83 ? -19.944 2.488 18.277 1.00 88.69 83 PRO A O 1
ATOM 642 N N . LEU A 1 84 ? -19.163 0.409 17.907 1.00 87.75 84 LEU A N 1
ATOM 643 C CA . LEU A 1 84 ? -17.913 0.603 18.633 1.00 87.75 84 LEU A CA 1
ATOM 644 C C . LEU A 1 84 ? -16.902 1.331 17.743 1.00 87.75 84 LEU A C 1
ATOM 646 O O . LEU A 1 84 ? -16.831 1.092 16.539 1.00 87.75 84 LEU A O 1
ATOM 650 N N . ALA A 1 85 ? -16.090 2.201 18.343 1.00 89.31 85 ALA A N 1
ATOM 651 C CA . ALA A 1 85 ? -14.935 2.758 17.649 1.00 89.31 85 ALA A CA 1
ATOM 652 C C . ALA A 1 85 ? -13.939 1.627 17.356 1.00 89.31 85 ALA A C 1
ATOM 654 O O . ALA A 1 85 ? -13.541 0.915 18.278 1.00 89.31 85 ALA A O 1
ATOM 655 N N . LEU A 1 86 ? -13.557 1.458 16.090 1.00 89.75 86 LEU A N 1
ATOM 656 C CA . LEU A 1 86 ? -12.571 0.468 15.663 1.00 89.75 86 LEU A CA 1
ATOM 657 C C . LEU A 1 86 ? -11.188 1.116 15.680 1.00 89.75 86 LEU A C 1
ATOM 659 O O . LEU A 1 86 ? -10.974 2.136 15.027 1.00 89.75 86 LEU A O 1
ATOM 663 N N . VAL A 1 87 ? -10.263 0.544 16.443 1.00 89.69 87 VAL A N 1
ATOM 664 C CA . VAL A 1 87 ? -8.903 1.065 16.608 1.00 89.69 87 VAL A CA 1
ATOM 665 C C . VAL A 1 87 ? -7.927 -0.083 16.422 1.00 89.69 87 VAL A C 1
ATOM 667 O O . VAL A 1 87 ? -8.150 -1.150 16.971 1.00 89.69 87 VAL A O 1
ATOM 670 N N . ASP A 1 88 ? -6.834 0.127 15.699 1.00 88.44 88 ASP A N 1
ATOM 671 C CA . ASP A 1 88 ? -5.754 -0.854 15.587 1.00 88.44 88 ASP A CA 1
ATOM 672 C C . ASP A 1 88 ? -4.413 -0.225 15.977 1.00 88.44 88 ASP A C 1
ATOM 674 O O . ASP A 1 88 ? -4.219 0.989 15.865 1.00 88.44 88 ASP A O 1
ATOM 678 N N . LYS A 1 89 ? -3.483 -1.058 16.452 1.00 85.56 89 LYS A N 1
ATOM 679 C CA . LYS A 1 89 ? -2.097 -0.662 16.699 1.00 85.56 89 LYS A CA 1
ATOM 680 C C . LYS A 1 89 ? -1.173 -1.551 15.893 1.00 85.56 89 LYS A C 1
ATOM 682 O O . LYS A 1 89 ? -1.042 -2.747 16.154 1.00 85.56 89 LYS A O 1
ATOM 687 N N . HIS A 1 90 ? -0.400 -0.907 15.032 1.00 86.12 90 HIS A N 1
ATOM 688 C CA . HIS A 1 90 ? 0.693 -1.536 14.313 1.00 86.12 90 HIS A CA 1
ATOM 689 C C . HIS A 1 90 ? 2.050 -1.083 14.873 1.00 86.12 90 HIS A C 1
ATOM 691 O O . HIS A 1 90 ? 2.207 0.062 15.298 1.00 86.12 90 HIS A O 1
ATOM 697 N N . SER A 1 91 ? 3.030 -1.989 14.911 1.00 84.19 91 SER A N 1
ATOM 698 C CA . SER A 1 91 ? 4.432 -1.654 15.185 1.00 84.19 91 SER A CA 1
ATOM 699 C C . SER A 1 91 ? 5.255 -1.929 13.946 1.00 84.19 91 SER A C 1
ATOM 701 O O . SER A 1 91 ? 5.148 -3.017 13.393 1.00 84.19 91 SER A O 1
ATOM 703 N N . THR A 1 92 ? 6.142 -1.010 13.580 1.00 81.50 92 THR A N 1
ATOM 704 C CA . THR A 1 92 ? 7.147 -1.249 12.534 1.00 81.50 92 THR A CA 1
ATOM 705 C C . THR A 1 92 ? 8.213 -2.265 12.962 1.00 81.50 92 THR A C 1
ATOM 707 O O . THR A 1 92 ? 9.002 -2.705 12.132 1.00 81.50 92 THR A O 1
ATOM 710 N N . GLY A 1 93 ? 8.238 -2.645 14.246 1.00 74.12 93 GLY A N 1
ATOM 711 C CA . GLY A 1 93 ? 9.152 -3.634 14.807 1.00 74.12 93 GLY A CA 1
ATOM 712 C C . GLY A 1 93 ? 10.210 -3.024 15.727 1.00 74.12 93 GLY A C 1
ATOM 713 O O . GLY A 1 93 ? 10.661 -1.895 15.548 1.00 74.12 93 GLY A O 1
ATOM 714 N N . GLY A 1 94 ? 10.594 -3.801 16.739 1.00 79.31 94 GLY A N 1
ATOM 715 C CA . GLY A 1 94 ? 11.610 -3.467 17.733 1.00 79.31 94 GLY A CA 1
ATOM 716 C C . GLY A 1 94 ? 11.713 -4.593 18.760 1.00 79.31 94 GLY A C 1
ATOM 717 O O . GLY A 1 94 ? 10.691 -5.126 19.200 1.00 79.31 94 GLY A O 1
ATOM 718 N N . VAL A 1 95 ? 12.935 -4.997 19.121 1.00 78.38 95 VAL A N 1
ATOM 719 C CA . VAL A 1 95 ? 13.143 -6.095 20.078 1.00 78.38 95 VAL A CA 1
ATOM 720 C C . VAL A 1 95 ? 12.470 -5.738 21.404 1.00 78.38 95 VAL A C 1
ATOM 722 O O . VAL A 1 95 ? 12.830 -4.759 22.050 1.00 78.38 95 VAL A O 1
ATOM 725 N N . GLY A 1 96 ? 11.487 -6.546 21.809 1.00 77.62 96 GLY A N 1
ATOM 726 C CA . GLY A 1 96 ? 10.771 -6.358 23.068 1.00 77.62 96 GLY A CA 1
ATOM 727 C C . GLY A 1 96 ? 9.585 -5.389 23.031 1.00 77.62 96 GLY A C 1
ATOM 728 O O . GLY A 1 96 ? 9.088 -5.058 24.108 1.00 77.62 96 GLY A O 1
ATOM 729 N N . ASP A 1 97 ? 9.083 -4.971 21.860 1.00 79.62 97 ASP A N 1
ATOM 730 C CA . ASP A 1 97 ? 7.811 -4.236 21.786 1.00 79.62 97 ASP A CA 1
ATOM 731 C C . ASP A 1 97 ? 6.638 -5.140 22.198 1.00 79.62 97 ASP A C 1
ATOM 733 O O . ASP A 1 97 ? 6.064 -5.889 21.410 1.00 79.62 97 ASP A O 1
ATOM 737 N N . LYS A 1 98 ? 6.298 -5.069 23.484 1.00 82.75 98 LYS A N 1
ATOM 738 C CA . LYS A 1 98 ? 5.196 -5.809 24.100 1.00 82.75 98 LYS A CA 1
ATOM 739 C C . LYS A 1 98 ? 3.974 -4.929 24.333 1.00 82.75 98 LYS A C 1
ATOM 741 O O . LYS A 1 98 ? 3.080 -5.363 25.051 1.00 82.75 98 LYS A O 1
ATOM 746 N N . ILE A 1 99 ? 3.918 -3.711 23.775 1.00 86.81 99 ILE A N 1
ATOM 747 C CA . ILE A 1 99 ? 2.905 -2.711 24.153 1.00 86.81 99 ILE A CA 1
ATOM 748 C C . ILE A 1 99 ? 1.480 -3.140 23.800 1.00 86.81 99 ILE A C 1
ATOM 750 O O . ILE A 1 99 ? 0.542 -2.747 24.483 1.00 86.81 99 ILE A O 1
ATOM 754 N N . THR A 1 100 ? 1.309 -3.994 22.789 1.00 83.31 100 THR A N 1
ATOM 755 C CA . THR A 1 100 ? -0.006 -4.489 22.368 1.00 83.31 100 THR A CA 1
ATOM 756 C C . THR A 1 100 ? -0.729 -5.227 23.499 1.00 83.31 100 THR A C 1
ATOM 758 O O . THR A 1 100 ? -1.926 -5.029 23.690 1.00 83.31 100 THR A O 1
ATOM 761 N N . ILE A 1 101 ? -0.001 -6.014 24.304 1.00 84.62 101 ILE A N 1
ATOM 762 C CA . ILE A 1 101 ? -0.574 -6.829 25.389 1.00 84.62 101 ILE A CA 1
ATOM 763 C C . ILE A 1 101 ? -1.233 -5.966 26.484 1.00 84.62 101 ILE A C 1
ATOM 765 O O . ILE A 1 101 ? -2.399 -6.210 26.789 1.00 84.62 101 ILE A O 1
ATOM 769 N N . PRO A 1 102 ? -0.557 -4.970 27.095 1.00 89.00 102 PRO A N 1
ATOM 770 C CA . PRO A 1 102 ? -1.192 -4.087 28.067 1.00 89.00 102 PRO A CA 1
ATOM 771 C C . PRO A 1 102 ? -2.135 -3.059 27.425 1.00 89.00 102 PRO A C 1
ATOM 773 O O . PRO A 1 102 ? -3.043 -2.588 28.105 1.00 89.00 102 PRO A O 1
ATOM 776 N N . LEU A 1 103 ? -1.958 -2.705 26.146 1.00 87.19 103 LEU A N 1
ATOM 777 C CA . LEU A 1 103 ? -2.784 -1.691 25.484 1.00 87.19 103 LEU A CA 1
ATOM 778 C C . LEU A 1 103 ? -4.202 -2.190 25.183 1.00 87.19 103 LEU A C 1
ATOM 780 O O . LEU A 1 103 ? -5.161 -1.461 25.431 1.00 87.19 103 LEU A O 1
ATOM 784 N N . LEU A 1 104 ? -4.351 -3.429 24.705 1.00 87.06 104 LEU A N 1
ATOM 785 C CA . LEU A 1 104 ? -5.654 -4.008 24.360 1.00 87.06 104 LEU A CA 1
ATOM 786 C C . LEU A 1 104 ? -6.704 -3.891 25.484 1.00 87.06 104 LEU A C 1
ATOM 788 O O . LEU A 1 104 ? -7.774 -3.338 25.228 1.00 87.06 104 LEU A O 1
ATOM 792 N N . PRO A 1 105 ? -6.445 -4.341 26.732 1.00 86.94 105 PRO A N 1
ATOM 793 C CA . PRO A 1 105 ? -7.441 -4.255 27.798 1.00 86.94 105 PRO A CA 1
ATOM 794 C C . PRO A 1 105 ? -7.764 -2.810 28.193 1.00 86.94 105 PRO A C 1
ATOM 796 O O . PRO A 1 105 ? -8.898 -2.536 28.580 1.00 86.94 105 PRO A O 1
ATOM 799 N N . VAL A 1 106 ? -6.812 -1.878 28.073 1.00 90.06 106 VAL A N 1
ATOM 800 C CA . VAL A 1 106 ? -7.048 -0.452 28.347 1.00 90.06 106 VAL A CA 1
ATOM 801 C C . VAL A 1 106 ? -7.987 0.145 27.298 1.00 90.06 106 VAL A C 1
ATOM 803 O O . VAL A 1 106 ? -8.988 0.759 27.657 1.00 90.06 106 VAL A O 1
ATOM 806 N N . VAL A 1 107 ? -7.721 -0.093 26.011 1.00 88.50 107 VAL A N 1
ATOM 807 C CA . VAL A 1 107 ? -8.563 0.392 24.902 1.00 88.50 107 VAL A CA 1
ATOM 808 C C . VAL A 1 107 ? -9.981 -0.185 24.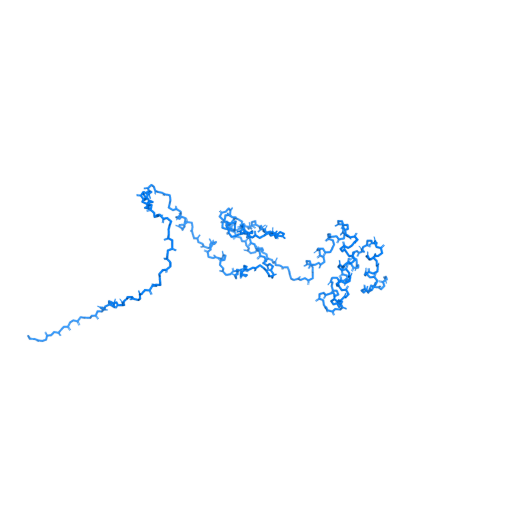990 1.00 88.50 107 VAL A C 1
ATOM 810 O O . VAL A 1 107 ? -10.963 0.548 24.854 1.00 88.50 107 VAL A O 1
ATOM 813 N N . MET A 1 108 ? -10.101 -1.473 25.318 1.00 86.00 108 MET A N 1
ATOM 814 C CA . MET A 1 108 ? -11.394 -2.137 25.516 1.00 86.00 108 MET A CA 1
ATOM 815 C C . MET A 1 108 ? -12.146 -1.596 26.740 1.00 86.00 108 MET A C 1
ATOM 817 O O . MET A 1 108 ? -13.360 -1.394 26.688 1.00 86.00 108 MET A O 1
ATOM 821 N N . ALA A 1 109 ? -11.441 -1.302 27.839 1.00 87.88 109 ALA A N 1
ATOM 822 C CA . ALA A 1 109 ? -12.036 -0.676 29.019 1.00 87.88 109 ALA A CA 1
ATOM 823 C C . ALA A 1 109 ? -12.557 0.744 28.729 1.00 87.88 109 ALA A C 1
ATOM 825 O O . ALA A 1 109 ? -13.557 1.159 29.319 1.00 87.88 109 ALA A O 1
ATOM 826 N N . CYS A 1 110 ? -11.927 1.459 27.792 1.00 88.50 110 CYS A N 1
ATOM 827 C CA . CYS A 1 110 ? -12.394 2.749 27.280 1.00 88.50 110 CYS A CA 1
ATOM 828 C C . CYS A 1 110 ? -13.579 2.637 26.301 1.00 88.50 110 CYS A C 1
ATOM 830 O O . CYS A 1 110 ? -14.145 3.662 25.928 1.00 88.50 110 CYS A O 1
ATOM 832 N N . GLY A 1 111 ? -14.000 1.424 25.924 1.00 85.06 111 GL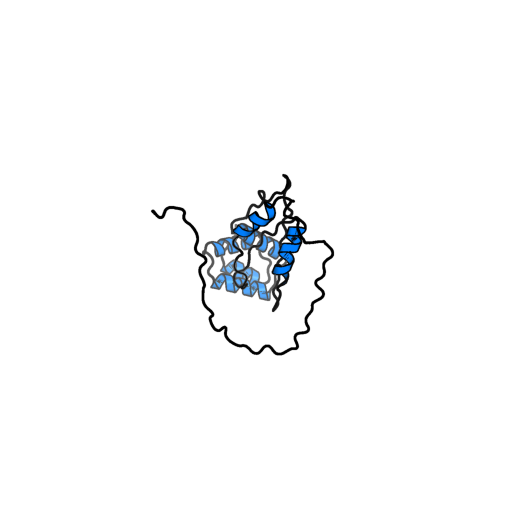Y A N 1
ATOM 833 C CA . GLY A 1 111 ? -15.194 1.190 25.108 1.00 85.06 111 GLY A CA 1
ATOM 834 C C . GLY A 1 111 ? -14.965 1.189 23.595 1.00 85.06 111 GLY A C 1
ATOM 835 O O . GLY A 1 111 ? -15.935 1.325 22.854 1.00 85.06 111 GLY A O 1
ATOM 836 N N . ALA A 1 112 ? -13.724 1.036 23.134 1.00 88.19 112 ALA A N 1
ATOM 837 C CA . ALA A 1 112 ? -13.404 0.782 21.728 1.00 88.19 112 ALA A CA 1
ATOM 838 C C . ALA A 1 112 ? -13.211 -0.722 21.469 1.00 88.19 112 ALA A C 1
ATOM 840 O O . ALA A 1 112 ? -13.006 -1.493 22.404 1.00 88.19 112 ALA A O 1
ATOM 841 N N . SER A 1 113 ? -13.270 -1.129 20.201 1.00 86.50 113 SER A N 1
ATOM 842 C CA . SER A 1 113 ? -12.914 -2.474 19.744 1.00 86.50 113 SER A CA 1
ATOM 843 C C . SER A 1 113 ? -11.587 -2.446 18.991 1.00 86.50 113 SER A C 1
ATOM 845 O O . SER A 1 113 ? -11.272 -1.464 18.318 1.00 86.50 113 SER A O 1
ATOM 847 N N . VAL A 1 114 ? -10.827 -3.538 19.080 1.00 86.62 114 VAL A N 1
ATOM 848 C CA . VAL A 1 114 ? -9.524 -3.698 18.425 1.00 86.62 114 VAL A CA 1
ATOM 849 C C . VAL A 1 114 ? -9.535 -4.924 17.522 1.00 86.62 114 VAL A C 1
ATOM 851 O O . VAL A 1 114 ? -9.151 -6.013 17.960 1.00 86.62 114 VAL A O 1
ATOM 854 N N . PRO A 1 115 ? -10.019 -4.783 16.277 1.00 81.00 115 PRO A N 1
ATOM 855 C CA . PRO A 1 115 ? -9.965 -5.857 15.313 1.00 81.00 115 PRO A CA 1
ATOM 856 C C . PRO A 1 115 ? -8.576 -5.933 14.665 1.00 81.00 115 PRO A C 1
ATOM 858 O O . PRO A 1 115 ? -8.345 -5.393 13.588 1.00 81.00 115 PRO A O 1
ATOM 861 N N . GLN A 1 116 ? -7.645 -6.615 15.329 1.00 74.75 116 GLN A N 1
ATOM 862 C CA . GLN A 1 116 ? -6.264 -6.720 14.866 1.00 74.75 116 GLN A CA 1
ATOM 863 C C . GLN A 1 116 ? -6.007 -8.025 14.099 1.00 74.75 116 GLN A C 1
ATOM 865 O O . GLN A 1 116 ? -6.200 -9.119 14.632 1.00 74.75 116 GLN A O 1
ATOM 870 N N . ALA A 1 117 ? -5.489 -7.912 12.873 1.00 63.56 117 ALA A N 1
ATOM 871 C CA . ALA A 1 117 ? -4.891 -9.028 12.144 1.00 63.56 117 ALA A CA 1
ATOM 872 C C . ALA A 1 117 ? -3.386 -9.108 12.483 1.00 63.56 117 ALA A C 1
ATOM 874 O O . ALA A 1 117 ? -2.643 -8.173 12.172 1.00 63.56 117 ALA A O 1
ATOM 875 N N . PRO A 1 118 ? -2.899 -10.171 13.146 1.00 57.53 118 PRO A N 1
ATOM 876 C CA . PRO A 1 118 ? -1.476 -10.307 13.428 1.00 57.53 118 PRO A CA 1
ATOM 877 C C . PRO A 1 118 ? -0.712 -10.727 12.168 1.00 57.53 118 PRO A C 1
ATOM 879 O O . PRO A 1 118 ? -1.171 -11.567 11.396 1.00 57.53 118 PRO A O 1
ATOM 882 N N . GLY A 1 119 ? 0.481 -10.162 11.981 1.00 48.72 119 GLY A N 1
ATOM 883 C CA . GLY A 1 119 ? 1.398 -10.591 10.928 1.00 48.72 119 GLY A CA 1
ATOM 884 C C . GLY A 1 119 ? 2.006 -11.964 11.230 1.00 48.72 119 GLY A C 1
ATOM 885 O O . GLY A 1 119 ? 2.308 -12.282 12.388 1.00 48.72 119 GLY A O 1
ATOM 886 N N . VAL A 1 120 ? 2.225 -12.765 10.184 1.00 48.22 120 VAL A N 1
ATOM 887 C CA . VAL A 1 120 ? 2.995 -14.014 10.278 1.00 48.22 120 VAL A CA 1
ATOM 888 C C . VAL A 1 120 ? 4.445 -13.683 10.653 1.00 48.22 120 VAL A C 1
ATOM 890 O O . VAL A 1 120 ? 5.092 -12.873 9.998 1.00 48.22 120 VAL A O 1
ATOM 893 N N . GLY A 1 121 ? 4.935 -14.257 11.754 1.00 38.88 121 GLY A N 1
ATOM 894 C CA . GLY A 1 121 ? 6.268 -13.970 12.307 1.00 38.88 121 GLY A CA 1
ATOM 895 C C . GLY A 1 121 ? 6.277 -13.130 13.590 1.00 38.88 121 GLY A C 1
ATOM 896 O O . GLY A 1 121 ? 7.335 -12.955 14.186 1.00 38.88 121 GLY A O 1
ATOM 897 N N . SER A 1 122 ? 5.122 -12.653 14.064 1.00 43.66 122 SER A N 1
ATOM 898 C CA . SER A 1 122 ? 4.993 -12.247 15.467 1.00 43.66 122 SER A CA 1
ATOM 899 C C . SER A 1 122 ? 4.643 -13.485 16.296 1.00 43.66 122 SER A C 1
ATOM 901 O O . SER A 1 122 ? 3.659 -14.155 16.003 1.00 43.66 122 SER A O 1
ATOM 903 N N . ASP A 1 123 ? 5.420 -13.800 17.337 1.00 37.66 123 ASP A N 1
ATOM 904 C CA . ASP A 1 123 ? 5.169 -14.913 18.281 1.00 37.66 123 ASP A CA 1
ATOM 905 C C . ASP A 1 123 ? 3.874 -14.739 19.108 1.00 37.66 123 ASP A C 1
ATOM 907 O O . ASP A 1 123 ? 3.694 -15.342 20.167 1.00 37.66 123 ASP A O 1
ATOM 911 N N . ILE A 1 124 ? 2.964 -13.877 18.658 1.00 38.84 124 ILE A N 1
ATOM 912 C CA . ILE A 1 124 ? 1.629 -13.726 19.203 1.00 38.84 124 ILE A CA 1
ATOM 913 C C . ILE A 1 124 ? 0.778 -14.767 18.472 1.00 38.84 124 ILE A C 1
ATOM 915 O O . ILE A 1 124 ? 0.529 -14.609 17.275 1.00 38.84 124 ILE A O 1
ATOM 919 N N . PRO A 1 125 ? 0.309 -15.833 19.151 1.00 32.41 125 PRO A N 1
ATOM 920 C CA . PRO A 1 125 ? -0.701 -16.701 18.571 1.00 32.41 125 PRO A CA 1
ATOM 921 C C . PRO A 1 125 ? -1.838 -15.800 18.123 1.00 32.41 125 PRO A C 1
ATOM 923 O O . PRO A 1 125 ? -2.281 -14.979 18.929 1.00 32.41 125 PRO A O 1
ATOM 926 N N . ALA A 1 126 ? -2.282 -15.935 16.870 1.00 38.94 126 ALA A N 1
ATOM 927 C CA . ALA A 1 126 ? -3.494 -15.287 16.404 1.00 38.94 126 ALA A CA 1
ATOM 928 C C . ALA A 1 126 ? -4.556 -15.534 17.465 1.00 38.94 126 ALA A C 1
ATOM 930 O O . ALA A 1 126 ? -4.984 -16.675 17.659 1.00 38.94 126 ALA A O 1
ATOM 931 N N . ALA A 1 127 ? -4.850 -14.500 18.256 1.00 37.69 127 ALA A N 1
ATOM 932 C CA . ALA A 1 127 ? -5.755 -14.619 19.370 1.00 37.69 127 ALA A CA 1
ATOM 933 C C . ALA A 1 127 ? -7.083 -14.932 18.712 1.00 37.69 127 ALA A C 1
ATOM 935 O O . ALA A 1 127 ? -7.716 -14.071 18.108 1.00 37.69 127 ALA A O 1
ATOM 936 N N . ARG A 1 128 ? -7.421 -16.221 18.719 1.00 34.62 128 ARG A N 1
ATOM 937 C CA . ARG A 1 128 ? -8.638 -16.751 18.142 1.00 34.62 128 ARG A CA 1
ATOM 938 C C . ARG A 1 128 ? -9.749 -15.867 18.684 1.00 34.62 128 ARG A C 1
ATOM 940 O O . ARG A 1 128 ? -9.922 -15.771 19.898 1.00 34.62 128 ARG A O 1
ATOM 947 N N . TRP A 1 129 ? -10.444 -15.195 17.775 1.00 37.88 129 TRP A N 1
ATOM 948 C CA . TRP A 1 129 ? -11.452 -14.154 17.999 1.00 37.88 129 TRP A CA 1
ATOM 949 C C . TRP A 1 129 ? -12.587 -14.527 18.974 1.00 37.88 129 TRP A C 1
ATOM 951 O O . TRP A 1 129 ? -13.438 -13.711 19.312 1.00 37.88 129 TRP A O 1
ATOM 961 N N . THR A 1 130 ? -12.583 -15.755 19.485 1.00 31.56 130 THR A N 1
ATOM 962 C CA . THR A 1 130 ? -13.517 -16.319 20.452 1.00 31.56 130 THR A CA 1
ATOM 963 C C . THR A 1 130 ? -13.457 -15.679 21.848 1.00 31.56 130 THR A C 1
ATOM 965 O O . THR A 1 130 ? -14.412 -15.830 22.604 1.00 31.56 130 THR A O 1
ATOM 96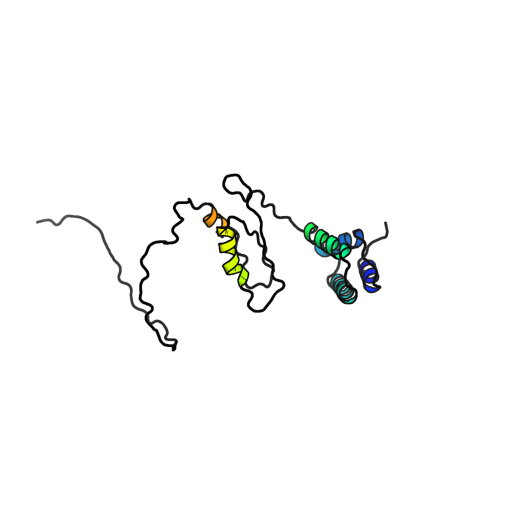8 N N . SER A 1 131 ? -12.402 -14.939 22.213 1.00 31.47 131 SER A N 1
ATOM 969 C CA . SER A 1 131 ? -12.281 -14.362 23.570 1.00 31.47 131 SER A CA 1
ATOM 970 C C . SER A 1 131 ? -12.879 -12.956 23.741 1.00 31.47 131 SER A C 1
ATOM 972 O O . SER A 1 131 ? -13.028 -12.498 24.872 1.00 31.47 131 SER A O 1
ATOM 974 N N . LEU A 1 132 ? -13.257 -12.266 22.657 1.00 41.97 132 LEU A N 1
ATOM 975 C CA . LEU A 1 132 ? -13.740 -10.876 22.722 1.00 41.97 132 LEU A CA 1
ATOM 976 C C . LEU A 1 132 ? -15.218 -10.763 23.142 1.00 41.97 132 LEU A C 1
ATOM 978 O O . LEU A 1 132 ? -15.626 -9.769 23.741 1.00 41.97 132 LEU A O 1
ATOM 982 N N . ARG A 1 133 ? -16.020 -11.806 22.906 1.00 37.84 133 ARG A N 1
ATOM 983 C CA . ARG A 1 133 ? -17.458 -11.793 23.222 1.00 37.84 133 ARG A CA 1
ATOM 984 C C . ARG A 1 133 ? -17.755 -11.916 24.721 1.00 37.84 133 ARG A C 1
ATOM 986 O O . ARG A 1 133 ? -18.732 -11.356 25.199 1.00 37.84 133 ARG A O 1
ATOM 993 N N . LEU A 1 134 ? -16.871 -12.559 25.488 1.00 40.97 134 LEU A N 1
ATOM 994 C CA . LEU A 1 134 ? -17.055 -12.759 26.933 1.00 40.97 134 LEU A CA 1
ATOM 995 C C . LEU A 1 134 ? -16.885 -11.471 27.758 1.00 40.97 134 LEU A C 1
ATOM 997 O O . LEU A 1 134 ? -17.523 -11.324 28.802 1.00 40.97 134 LEU A O 1
ATOM 1001 N N . LEU A 1 135 ? -16.055 -10.524 27.304 1.00 45.06 135 LEU A N 1
ATOM 1002 C CA . LEU A 1 135 ? -15.855 -9.259 28.022 1.00 45.06 135 LEU A CA 1
ATOM 1003 C C . LEU A 1 135 ? -16.982 -8.247 27.754 1.00 45.06 135 LEU A C 1
ATOM 1005 O O . LEU A 1 135 ? -17.290 -7.435 28.623 1.00 45.06 135 LEU A O 1
ATOM 1009 N N . LEU A 1 136 ? -17.590 -8.301 26.564 1.00 45.59 136 LEU A N 1
ATOM 1010 C CA . LEU A 1 136 ? -18.629 -7.365 26.127 1.00 45.59 136 LEU A CA 1
ATOM 1011 C C . LEU A 1 136 ? -20.048 -7.789 26.555 1.00 45.59 136 LEU A C 1
ATOM 1013 O O . LEU A 1 136 ? -20.861 -6.909 26.822 1.00 45.59 136 LEU A O 1
ATOM 1017 N N . ASP A 1 137 ? -20.320 -9.092 26.718 1.00 39.09 137 ASP A N 1
ATOM 1018 C CA . ASP A 1 137 ? -21.610 -9.619 27.221 1.00 39.09 137 ASP A CA 1
ATOM 1019 C C . ASP A 1 137 ? -21.716 -9.648 28.762 1.00 39.09 137 ASP A C 1
ATOM 1021 O O . ASP A 1 137 ? -22.723 -10.082 29.326 1.00 39.09 137 ASP A O 1
ATOM 1025 N N . SER A 1 138 ? -20.689 -9.193 29.487 1.00 37.81 138 SER A N 1
ATOM 1026 C CA . SER A 1 138 ? -20.727 -9.183 30.952 1.00 37.81 138 SER A CA 1
ATOM 1027 C C . SER A 1 138 ? -21.637 -8.054 31.479 1.00 37.81 138 SER A C 1
ATOM 1029 O O . SER A 1 138 ? -21.371 -6.880 31.200 1.00 37.81 138 SER A O 1
ATOM 1031 N N . PRO A 1 139 ? -22.677 -8.352 32.288 1.00 35.78 139 PRO A N 1
ATOM 1032 C CA . PRO A 1 139 ? -23.536 -7.326 32.873 1.00 35.78 139 PRO A CA 1
ATOM 1033 C C . PRO A 1 139 ? -22.731 -6.374 33.780 1.00 35.78 139 PRO A C 1
ATOM 1035 O O . PRO A 1 139 ? -21.727 -6.781 34.378 1.00 35.78 139 PRO A O 1
ATOM 1038 N N . PRO A 1 140 ? -23.178 -5.113 33.966 1.00 44.75 140 PRO A N 1
ATOM 1039 C CA . PRO A 1 140 ? -22.469 -4.098 34.758 1.00 44.75 140 PRO A CA 1
ATOM 1040 C C . PRO A 1 140 ? -22.216 -4.499 36.224 1.00 44.75 140 PRO A C 1
ATOM 1042 O O . PRO A 1 140 ? -21.406 -3.867 36.901 1.00 44.75 140 PRO A O 1
ATOM 1045 N N . SER A 1 141 ? -22.846 -5.574 36.709 1.00 40.75 141 SER A N 1
ATOM 1046 C CA . SER A 1 141 ? -22.617 -6.175 38.026 1.00 40.75 141 SER A CA 1
ATOM 1047 C C . SER A 1 141 ? -21.261 -6.878 38.174 1.00 40.75 141 SER A C 1
ATOM 1049 O O . SER A 1 141 ? -20.801 -7.051 39.303 1.00 40.75 141 SER A O 1
ATOM 1051 N N . CYS A 1 142 ? -20.570 -7.221 37.078 1.00 35.84 142 CYS A N 1
ATOM 1052 C CA . CYS A 1 142 ? -19.204 -7.756 37.135 1.00 35.84 142 CYS A CA 1
ATOM 1053 C C . CYS A 1 142 ? -18.126 -6.652 37.170 1.00 35.84 142 CYS A C 1
ATOM 1055 O O . CYS A 1 142 ? -16.929 -6.918 37.047 1.00 35.84 142 CYS A O 1
ATOM 1057 N N . ARG A 1 143 ? -18.527 -5.394 37.409 1.00 45.44 143 ARG A N 1
ATOM 1058 C CA . ARG A 1 143 ? -17.631 -4.289 37.767 1.00 45.44 143 ARG A CA 1
ATOM 1059 C C . ARG A 1 143 ? -17.239 -4.399 39.248 1.00 45.44 143 ARG A C 1
ATOM 1061 O O . ARG A 1 143 ? -17.675 -3.619 40.087 1.00 45.44 143 ARG A O 1
ATOM 1068 N N . LYS A 1 144 ? -16.391 -5.376 39.578 1.00 29.17 144 LYS A N 1
ATOM 1069 C CA . LYS A 1 144 ? -15.635 -5.413 40.843 1.00 29.17 144 LYS A CA 1
ATOM 1070 C C . LYS A 1 144 ? -14.135 -5.405 40.550 1.00 29.17 144 LYS A C 1
ATOM 1072 O O . LYS A 1 144 ? -13.431 -6.385 40.758 1.00 29.17 144 LYS A O 1
ATOM 1077 N N . ILE A 1 145 ? -13.629 -4.239 40.153 1.00 36.31 145 ILE A N 1
ATOM 1078 C CA . ILE A 1 145 ? -12.330 -3.813 40.678 1.00 36.31 145 ILE A CA 1
ATOM 1079 C C . ILE A 1 145 ? -12.607 -3.530 42.155 1.00 36.31 145 ILE A C 1
ATOM 1081 O O . ILE A 1 145 ? -13.419 -2.659 42.468 1.00 36.31 145 ILE A O 1
ATOM 1085 N N . ARG A 1 146 ? -12.033 -4.329 43.064 1.00 27.42 146 ARG A N 1
ATOM 1086 C CA . ARG A 1 146 ? -12.116 -4.085 44.510 1.00 27.42 146 ARG A CA 1
ATOM 1087 C C . ARG A 1 146 ? -11.501 -2.713 44.811 1.00 27.42 146 ARG A C 1
ATOM 1089 O O . ARG A 1 146 ? -10.299 -2.593 44.993 1.00 27.42 146 ARG A O 1
ATOM 1096 N N . SER A 1 147 ? -12.351 -1.698 44.859 1.00 35.53 147 SER A N 1
ATOM 1097 C CA . SER A 1 147 ? -12.146 -0.468 45.610 1.00 35.53 147 SER A CA 1
ATOM 1098 C C . SER A 1 147 ? -12.769 -0.698 46.986 1.00 35.53 147 SER A C 1
ATOM 1100 O O . SER A 1 147 ? -13.967 -0.955 47.097 1.00 35.53 147 SER A O 1
ATOM 1102 N N . GLY A 1 148 ? -11.936 -0.723 48.019 1.00 25.64 148 GLY A N 1
ATOM 1103 C CA . GLY A 1 148 ? -12.352 -0.919 49.402 1.00 25.64 148 GLY A CA 1
ATOM 1104 C C . GLY A 1 148 ? -11.125 -1.111 50.279 1.00 25.64 148 GLY A C 1
ATOM 1105 O O . GLY A 1 148 ? -10.397 -2.084 50.100 1.00 25.64 148 GLY A O 1
ATOM 1106 N N . ASN A 1 149 ? -10.893 -0.155 51.177 1.00 36.97 149 ASN A N 1
ATOM 1107 C CA . ASN A 1 149 ? -9.813 -0.112 52.159 1.00 36.97 149 ASN A CA 1
ATOM 1108 C C . ASN A 1 149 ? -9.581 -1.473 52.834 1.00 36.97 149 ASN A C 1
ATOM 1110 O O . ASN A 1 149 ? -10.265 -1.832 53.784 1.00 36.97 149 ASN A O 1
ATOM 1114 N N . ASN A 1 150 ? -8.614 -2.225 52.319 1.00 27.91 150 ASN A N 1
ATOM 1115 C CA . ASN A 1 150 ? -7.870 -3.255 53.030 1.00 27.91 150 ASN A CA 1
ATOM 1116 C C . ASN A 1 150 ? -6.637 -3.570 52.188 1.00 27.91 150 ASN A C 1
ATOM 1118 O O . ASN A 1 150 ? -6.609 -4.493 51.376 1.00 27.91 150 ASN A O 1
ATOM 1122 N N . PHE A 1 151 ? -5.630 -2.724 52.366 1.00 23.98 151 PHE A N 1
ATOM 1123 C CA . PHE A 1 151 ? -4.249 -3.019 52.026 1.00 23.98 151 PHE A CA 1
ATOM 1124 C C . PHE A 1 151 ? -3.797 -4.143 52.976 1.00 23.98 151 PHE A C 1
ATOM 1126 O O . PHE A 1 151 ? -3.714 -3.886 54.178 1.00 23.98 151 PHE A O 1
ATOM 1133 N N . PRO A 1 152 ? -3.510 -5.382 52.533 1.00 27.42 152 PRO A N 1
ATOM 1134 C CA . PRO A 1 152 ? -2.688 -6.256 53.346 1.00 27.42 152 PRO A CA 1
ATOM 1135 C C . PRO A 1 152 ? -1.270 -5.677 53.328 1.00 27.42 152 PRO A C 1
ATOM 1137 O O . PRO A 1 152 ? -0.506 -5.849 52.377 1.00 27.42 152 PRO A O 1
ATOM 1140 N N . THR A 1 153 ? -0.920 -4.958 54.391 1.00 30.22 153 THR A N 1
ATOM 1141 C CA . THR A 1 153 ? 0.461 -4.700 54.796 1.00 30.22 153 THR A CA 1
ATOM 1142 C C . THR A 1 153 ? 1.128 -6.031 55.139 1.00 30.22 153 THR A C 1
ATOM 1144 O O . THR A 1 153 ? 1.282 -6.413 56.291 1.00 30.22 153 THR A O 1
ATOM 1147 N N . SER A 1 154 ? 1.547 -6.762 54.112 1.00 27.73 154 SER A N 1
ATOM 1148 C CA . SER A 1 154 ? 2.582 -7.781 54.244 1.00 27.73 154 SER A CA 1
ATOM 1149 C C . SER A 1 154 ? 3.322 -7.940 52.921 1.00 27.73 154 SER A C 1
ATOM 1151 O O . SER A 1 154 ? 3.302 -8.995 52.288 1.00 27.73 154 SER A O 1
ATOM 1153 N N . VAL A 1 155 ? 4.036 -6.888 52.517 1.00 30.03 155 VAL A N 1
ATOM 1154 C CA . VAL A 1 155 ? 5.270 -7.086 51.752 1.00 30.03 155 VAL A CA 1
ATOM 1155 C C . VAL A 1 155 ? 6.249 -7.745 52.719 1.00 30.03 155 VAL A C 1
ATOM 1157 O O . VAL A 1 155 ? 6.968 -7.083 53.465 1.00 30.03 155 VAL A O 1
ATOM 1160 N N . ARG A 1 156 ? 6.230 -9.080 52.777 1.00 26.22 156 ARG A N 1
ATOM 1161 C CA . ARG A 1 156 ? 7.306 -9.823 53.424 1.00 26.22 156 ARG A CA 1
ATOM 1162 C C . ARG A 1 156 ? 8.518 -9.657 52.515 1.00 26.22 156 ARG A C 1
ATOM 1164 O O . ARG A 1 156 ? 8.507 -10.129 51.383 1.00 26.22 156 ARG A O 1
ATOM 1171 N N . ARG A 1 157 ? 9.539 -8.943 52.996 1.00 33.12 157 ARG A N 1
ATOM 1172 C CA . ARG A 1 157 ? 10.872 -8.899 52.382 1.00 33.12 157 ARG A CA 1
ATOM 1173 C C . ARG A 1 157 ? 11.333 -10.343 52.158 1.00 33.12 157 ARG A C 1
ATOM 1175 O O . ARG A 1 157 ? 11.667 -11.030 53.119 1.00 33.12 157 ARG A O 1
ATOM 1182 N N . SER A 1 158 ? 11.345 -10.802 50.914 1.00 29.02 158 SER A N 1
ATOM 1183 C CA . SER A 1 158 ? 12.163 -11.939 50.505 1.00 29.02 158 SER A CA 1
ATOM 1184 C C . SER A 1 158 ? 13.357 -11.385 49.741 1.00 29.02 158 SER A C 1
ATOM 1186 O O . SER A 1 158 ? 13.212 -10.771 48.686 1.00 29.02 158 SER A O 1
ATOM 1188 N N . SER A 1 159 ? 14.523 -11.548 50.352 1.00 27.39 159 SER A N 1
ATOM 1189 C CA . SER A 1 159 ? 15.857 -11.320 49.810 1.00 27.39 159 SER A CA 1
ATOM 1190 C C . SER A 1 159 ? 16.083 -12.025 48.457 1.00 27.39 159 SER A C 1
ATOM 1192 O O . SER A 1 159 ? 15.393 -12.996 48.139 1.00 27.39 159 SER A O 1
ATOM 1194 N N . PRO A 1 160 ? 17.058 -11.561 47.651 1.00 34.62 160 PRO A N 1
ATOM 1195 C CA . PRO A 1 160 ? 17.321 -12.095 46.324 1.00 34.62 160 PRO A CA 1
ATOM 1196 C C . PRO A 1 160 ? 18.156 -13.374 46.430 1.00 34.62 160 PRO A C 1
ATOM 1198 O O . PRO A 1 160 ? 19.338 -13.304 46.738 1.00 34.62 160 PRO A O 1
ATOM 1201 N N . GLN A 1 161 ? 17.546 -14.533 46.182 1.00 30.62 161 GLN A N 1
ATOM 1202 C CA . GLN A 1 161 ? 18.230 -15.767 45.772 1.00 30.62 161 GLN A CA 1
ATOM 1203 C C . GLN A 1 161 ? 17.175 -16.795 45.339 1.00 30.62 161 GLN A C 1
ATOM 1205 O O . GLN A 1 161 ? 16.625 -17.543 46.145 1.00 30.62 161 GLN A O 1
ATOM 1210 N N . ALA A 1 162 ? 16.868 -16.829 44.043 1.00 31.53 162 ALA A N 1
ATOM 1211 C CA . ALA A 1 162 ? 16.081 -17.907 43.461 1.00 31.53 162 ALA A CA 1
ATOM 1212 C C . ALA A 1 162 ? 17.008 -19.104 43.199 1.00 31.53 162 ALA A C 1
ATOM 1214 O O . ALA A 1 162 ? 17.646 -19.190 42.152 1.00 31.53 162 ALA A O 1
ATOM 1215 N N . SER A 1 163 ? 17.107 -20.021 44.165 1.00 26.47 163 SER A N 1
ATOM 1216 C CA . SER A 1 163 ? 17.612 -21.371 43.898 1.00 26.47 163 SER A CA 1
ATOM 1217 C C . SER A 1 163 ? 16.447 -22.244 43.428 1.00 26.47 163 SER A C 1
ATOM 1219 O O . SER A 1 163 ? 15.426 -22.372 44.105 1.00 26.47 163 SER A O 1
ATOM 1221 N N . TRP A 1 164 ? 16.576 -22.811 42.232 1.00 28.70 164 TRP A N 1
ATOM 1222 C CA . TRP A 1 164 ? 15.588 -23.720 41.661 1.00 28.70 164 TRP A CA 1
ATOM 1223 C C . TRP A 1 164 ? 15.646 -25.068 42.388 1.00 28.70 164 TRP A C 1
ATOM 1225 O O . TRP A 1 164 ? 16.605 -25.822 42.228 1.00 28.70 164 TRP A O 1
ATOM 1235 N N . ARG A 1 165 ? 14.609 -25.410 43.163 1.00 28.12 165 ARG A N 1
ATOM 1236 C CA . ARG A 1 165 ? 14.377 -26.786 43.631 1.00 28.12 165 ARG A CA 1
ATOM 1237 C C . ARG A 1 165 ? 13.067 -27.325 43.062 1.00 28.12 165 ARG A C 1
ATOM 1239 O O . ARG A 1 165 ? 12.039 -26.657 43.096 1.00 28.12 165 ARG A O 1
ATOM 1246 N N . ARG A 1 166 ? 13.151 -28.539 42.506 1.00 29.08 166 ARG A N 1
ATOM 1247 C CA . ARG A 1 166 ? 12.045 -29.300 41.905 1.00 29.08 166 ARG A CA 1
ATOM 1248 C C . ARG A 1 166 ? 10.951 -29.609 42.944 1.00 29.08 166 ARG A C 1
ATOM 1250 O O . ARG A 1 166 ? 11.302 -29.854 44.099 1.00 29.08 166 ARG A O 1
ATOM 1257 N N . PRO A 1 167 ? 9.664 -29.680 42.556 1.00 32.50 167 PRO A N 1
ATOM 1258 C CA . PRO A 1 167 ? 8.598 -30.057 43.476 1.00 32.50 167 PRO A CA 1
ATOM 1259 C C . PRO A 1 167 ? 8.661 -31.560 43.764 1.00 32.50 167 PRO A C 1
ATOM 1261 O O . PRO A 1 167 ? 8.656 -32.372 42.838 1.00 32.50 167 PRO A O 1
ATOM 1264 N N . THR A 1 168 ? 8.697 -31.941 45.040 1.00 35.31 168 THR A N 1
ATOM 1265 C CA . THR A 1 168 ? 8.399 -33.310 45.469 1.00 35.31 168 THR A CA 1
ATOM 1266 C C . THR A 1 168 ? 6.897 -33.465 45.680 1.00 35.31 168 THR A C 1
ATOM 1268 O O . THR A 1 168 ? 6.235 -32.622 46.285 1.00 35.31 168 THR A O 1
ATOM 1271 N N . ALA A 1 169 ? 6.365 -34.558 45.137 1.00 40.66 169 ALA A N 1
ATOM 1272 C CA . ALA A 1 169 ? 4.973 -34.960 45.237 1.00 40.66 169 ALA A CA 1
ATOM 1273 C C . ALA A 1 169 ? 4.534 -35.125 46.700 1.00 40.66 169 ALA A C 1
ATOM 1275 O O . ALA A 1 169 ? 5.259 -35.702 47.514 1.00 40.66 169 ALA A O 1
ATOM 1276 N N . ARG A 1 170 ? 3.313 -34.686 47.024 1.00 30.72 170 ARG A N 1
ATOM 1277 C CA . ARG A 1 170 ? 2.616 -35.153 48.222 1.00 30.72 170 ARG A CA 1
ATOM 1278 C C . ARG A 1 170 ? 1.136 -35.378 47.926 1.00 30.72 170 ARG A C 1
ATOM 1280 O O . ARG A 1 170 ? 0.506 -34.650 47.168 1.00 30.72 170 ARG A O 1
ATOM 1287 N N . SER A 1 171 ? 0.683 -36.490 48.476 1.00 31.00 171 SER A N 1
ATOM 1288 C CA . SER A 1 171 ? -0.441 -37.338 48.116 1.00 31.00 171 SER A CA 1
ATOM 1289 C C . SER A 1 171 ? -1.826 -36.776 48.434 1.00 31.00 171 SER A C 1
ATOM 1291 O O . SER A 1 171 ? -2.044 -36.098 49.433 1.00 31.00 171 SER A O 1
ATOM 1293 N N . THR A 1 172 ? -2.760 -37.186 47.583 1.00 33.06 172 THR A N 1
ATOM 1294 C CA . THR A 1 172 ? -4.220 -37.198 47.706 1.00 33.06 172 THR A CA 1
ATOM 1295 C C . THR A 1 172 ? -4.749 -37.726 49.043 1.00 33.06 172 THR A C 1
ATOM 1297 O O . THR A 1 172 ? -4.367 -38.817 49.462 1.00 33.06 172 THR A O 1
ATOM 1300 N N . HIS A 1 173 ? -5.754 -37.046 49.607 1.00 28.84 173 HIS A N 1
ATOM 1301 C CA . HIS A 1 173 ? -6.802 -37.693 50.401 1.00 28.84 173 HIS A CA 1
ATOM 1302 C C . HIS A 1 173 ? -8.195 -37.263 49.918 1.00 28.84 173 HIS A C 1
ATOM 1304 O O . HIS A 1 173 ? -8.547 -36.086 49.932 1.00 28.84 173 HIS A O 1
ATOM 1310 N N . CYS A 1 174 ? -8.947 -38.268 49.459 1.00 27.86 174 CYS A N 1
ATOM 1311 C CA . CYS A 1 174 ? -10.355 -38.239 49.075 1.00 27.86 174 CYS A CA 1
ATOM 1312 C C . CYS A 1 174 ? -11.263 -37.916 50.266 1.00 27.86 174 CYS A C 1
ATOM 1314 O O . CYS A 1 174 ? -11.146 -38.537 51.320 1.00 27.86 174 CYS A O 1
ATOM 1316 N N . ALA A 1 175 ? -12.236 -37.032 50.050 1.00 30.98 175 ALA A N 1
ATOM 1317 C CA . ALA A 1 175 ? -13.416 -36.896 50.894 1.00 30.98 175 ALA A CA 1
ATOM 1318 C C . ALA A 1 175 ? -14.534 -37.805 50.350 1.00 30.98 175 ALA A C 1
ATOM 1320 O O . ALA A 1 175 ? -14.909 -37.693 49.185 1.00 30.98 175 ALA A O 1
ATOM 1321 N N . THR A 1 176 ? -15.074 -38.693 51.186 1.00 30.77 176 THR A N 1
ATOM 1322 C CA 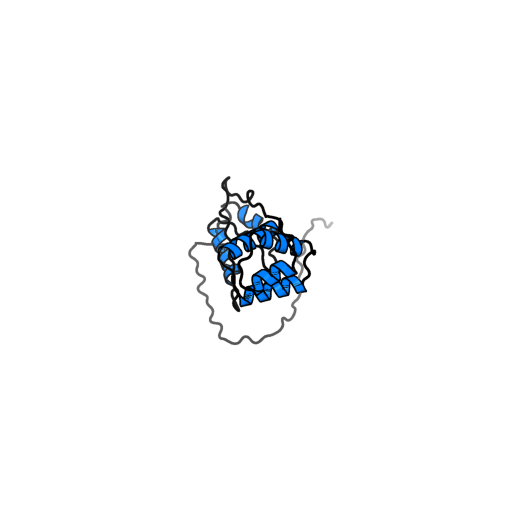. THR A 1 176 ? -16.248 -39.528 50.878 1.00 30.77 176 THR A CA 1
ATOM 1323 C C . THR A 1 176 ? -17.391 -39.256 51.853 1.00 30.77 176 THR A C 1
ATOM 1325 O O . THR A 1 176 ? -17.213 -39.297 53.066 1.00 30.77 176 THR A O 1
ATOM 1328 N N . SER A 1 177 ? -18.576 -39.037 51.293 1.00 29.34 177 SER A N 1
ATOM 1329 C CA . SER A 1 177 ? -19.930 -39.122 51.870 1.00 29.34 177 SER A CA 1
ATOM 1330 C C . SER A 1 177 ? -20.879 -39.362 50.672 1.00 29.34 177 SER A C 1
ATOM 1332 O O . SER A 1 177 ? -20.463 -38.970 49.576 1.00 29.34 177 SER A O 1
ATOM 1334 N N . PRO A 1 178 ? -22.103 -39.952 50.757 1.00 42.22 178 PRO A N 1
ATOM 1335 C CA . PRO A 1 178 ? -22.952 -40.290 51.922 1.00 42.22 178 PRO A CA 1
ATOM 1336 C C . PRO A 1 178 ? -23.596 -41.711 51.881 1.00 42.22 178 PRO A C 1
ATOM 1338 O O . PRO A 1 178 ? -23.594 -42.353 50.834 1.00 42.22 178 PRO A O 1
ATOM 1341 N N . ARG A 1 179 ? -24.261 -42.171 52.967 1.00 32.44 179 ARG A N 1
ATOM 1342 C CA . ARG A 1 179 ? -25.620 -42.798 52.943 1.00 32.44 179 ARG A CA 1
ATOM 1343 C C . ARG A 1 179 ? -26.137 -43.272 54.315 1.00 32.44 179 ARG A C 1
ATOM 1345 O O . ARG A 1 179 ? -25.384 -43.579 55.229 1.00 32.44 179 ARG A O 1
ATOM 1352 N N . ARG A 1 180 ? -27.473 -43.275 54.399 1.00 32.59 180 ARG A N 1
ATOM 1353 C CA . ARG A 1 180 ? -28.383 -43.545 55.523 1.00 32.59 180 ARG A CA 1
ATOM 1354 C C . ARG A 1 180 ? -28.556 -45.033 55.891 1.00 32.59 180 ARG A C 1
ATOM 1356 O O . ARG A 1 180 ? -28.552 -45.888 55.016 1.00 32.59 180 ARG A O 1
ATOM 1363 N N . SER A 1 181 ? -28.921 -45.200 57.169 1.00 31.81 181 SER A N 1
ATOM 1364 C CA . SER A 1 181 ? -29.927 -46.089 57.790 1.00 31.81 181 SER A CA 1
ATOM 1365 C C . SER A 1 181 ? -29.728 -47.605 57.908 1.00 31.81 181 SER A C 1
ATOM 1367 O O . SER A 1 181 ? -29.347 -48.299 56.975 1.00 31.81 181 SER A O 1
ATOM 1369 N N . THR A 1 182 ? -30.205 -48.062 59.076 1.00 32.34 182 THR A N 1
ATOM 1370 C CA . THR A 1 182 ? -30.590 -49.407 59.540 1.00 32.34 182 THR A CA 1
ATOM 1371 C C . THR A 1 182 ? -29.482 -50.369 59.966 1.00 32.34 182 THR A C 1
ATOM 1373 O O . THR A 1 182 ? -28.787 -50.959 59.147 1.00 32.34 182 THR A O 1
ATOM 1376 N N . ARG A 1 183 ? -29.418 -50.623 61.282 1.00 30.55 183 ARG A N 1
ATOM 1377 C CA . ARG A 1 183 ? -28.975 -51.905 61.831 1.00 30.55 183 ARG A CA 1
ATOM 1378 C C . ARG A 1 183 ? -30.016 -52.403 62.830 1.00 30.55 183 ARG A C 1
ATOM 1380 O O . ARG A 1 183 ? -30.483 -51.643 63.673 1.00 30.55 183 ARG A O 1
ATOM 1387 N N . CYS A 1 184 ? -30.417 -53.652 62.633 1.00 29.17 184 CYS A N 1
ATOM 1388 C CA . CYS A 1 184 ? -31.307 -54.416 63.490 1.00 29.17 184 CYS A CA 1
ATOM 1389 C C . CYS A 1 184 ? -30.657 -54.728 64.842 1.00 29.17 184 CYS A C 1
ATOM 1391 O O . CYS A 1 184 ? -29.491 -55.116 64.851 1.00 29.17 184 CYS A O 1
ATOM 1393 N N . ARG A 1 185 ? -31.515 -54.679 65.873 1.00 34.50 185 ARG A N 1
ATOM 1394 C CA . ARG A 1 185 ? -31.396 -55.173 67.258 1.00 34.50 185 ARG A CA 1
ATOM 1395 C C . ARG A 1 185 ? -30.290 -54.584 68.125 1.00 34.50 185 ARG A C 1
ATOM 1397 O O . ARG A 1 185 ? -29.103 -54.679 67.759 1.00 34.50 185 ARG A O 1
#

Organism: NCBI:txid451644

InterPro domains:
  IPR000053 Thymidine/pyrimidine-nucleoside phosphorylase [PTHR10515] (3-119)
  IPR017459 Glycosyl transferase family 3, N-terminal domain [PF02885] (8-69)
  IPR035902 Nucleoside phosphorylase/phosphoribosyltransferase catalytic domain superfamily [G3DSA:3.40.1030.10] (80-135)
  IPR035902 Nucleoside phosphorylase/phosphoribosyltransferase catalytic domain superfamily [SSF52418] (85-121)
  IPR036320 Glycosyl transferase family 3, N-terminal domain superfamily [SSF47648] (5-71)

Foldseek 3Di:
DPDADLVVLLVCLLVLHADDLVNLLCVLLCVLVVNQDPVSVVSSVVSCVVNPHDPVSVVSNVVSNVVSDDDDDQQVCDDPNHHAAEDEDDDPDDVPPPVCVVVQVVCVVVGHDYPDDDDDPPPPPPPPPVPPVVVRPDPPVPPDPDPDDDDPPDPPDDDDDDDDDDDDDDDDDDDDDDDDDDDDD

Secondary structure (DSSP, 8-state):
-PPP-HHHHHHHHHTTPPPPHHHHHHHHHHHHTT-S-HHHHHHHHHHHHHH---HHHHHHHHHHHHHTSPPPP-TT-EETTEEPEE--------TT--THHHHHHHHHHTTEE----PPTTSSS----GGGHHHHHS--GGG-----SS----------S-----PPPP----------------

pLDDT: mean 70.34, std 28.37, range [23.98, 98.56]

Sequence (185 aa):
MPHLDAPTVIRTKRDGAVLSDAAIDWVIDGYTHGRVADEQMSALLMAIFLKGMGPGEITRWTAAMVDSGERFDFTDLRRDGKPLALVDKHSTGGVGDKITIPLLPVVMACGASVPQAPGVGSDIPAARWTSLRLLLDSPPSCRKIRSGNNFPTSVRRSSPQASWRRPTARSTHCATSPRRSTRCR

Radius of gyration: 29.62 Å; chains: 1; bounding box: 50×64×91 Å